Protein AF-A0A7J4U0R9-F1 (afdb_monomer_lite)

Sequence (198 aa):
MMGGLPDGVLLCVGLILLVFGGEAVVQGSMKIAGHFGMPSFLVGFTLVAIGTSLPELGVVLNALNRGTQESIDLAVGGVVGSNIANVMLVLSIAMILGATSRPDKNLREDSLMLLVATGVILGATLLGEFPVWMGALSIVSMGAYFGYILKTREEDSSDEGESWIPGGMGIASIAFIGGLILVKYGSDFLIEGGEGVA

pLDDT: mean 79.92, std 9.82, range [45.0, 92.62]

Radius of gyration: 18.97 Å; chains: 1; bounding box: 50×36×51 Å

Secondary structure (DSSP, 8-state):
--TTS-HHHHHHHHHHHHHHHHHHHHHHHHHHHHHTT--HHHHIIIIIHHHHHHHHHHHHHHHHHHT-HHHHHHHHHHHHHHHHHIIIIIHHHHHHTTTTSS--TTHHHHHHHHHHHHHHHHHHHHHT---HHHHHHHHHHHHHHHHHHHHHSGGGTT------SPS-HHHHHHHHHHHHHHHHHHHHHHHHHHHHH-

Structure (mmCIF, N/CA/C/O backbone):
data_AF-A0A7J4U0R9-F1
#
_entry.id   AF-A0A7J4U0R9-F1
#
loop_
_atom_site.group_PDB
_atom_site.id
_atom_site.type_symbol
_atom_site.label_atom_id
_atom_site.label_alt_id
_atom_site.label_comp_id
_atom_site.label_asym_id
_atom_site.label_entity_id
_atom_site.label_seq_id
_atom_site.pdbx_PDB_ins_code
_atom_site.Cartn_x
_atom_site.Cartn_y
_atom_site.Cartn_z
_atom_site.occupancy
_atom_site.B_iso_or_equiv
_atom_site.auth_seq_id
_atom_site.auth_comp_id
_atom_site.auth_asym_id
_atom_site.auth_atom_id
_atom_site.pdbx_PDB_model_num
ATOM 1 N N . MET A 1 1 ? -29.351 -5.845 -0.693 1.00 45.09 1 MET A N 1
ATOM 2 C CA . MET A 1 1 ? -30.206 -7.043 -0.553 1.00 45.09 1 MET A CA 1
ATOM 3 C C . MET A 1 1 ? -30.160 -7.856 -1.844 1.00 45.09 1 MET A C 1
ATOM 5 O O . MET A 1 1 ? -31.170 -7.977 -2.531 1.00 45.09 1 MET A O 1
ATOM 9 N N . MET A 1 2 ? -29.000 -8.420 -2.199 1.00 50.69 2 MET A N 1
ATOM 10 C CA . MET A 1 2 ? -28.947 -9.518 -3.178 1.00 50.69 2 MET A CA 1
ATOM 11 C C . MET A 1 2 ? -29.228 -10.832 -2.427 1.00 50.69 2 MET A C 1
ATOM 13 O O . MET A 1 2 ? -28.376 -11.698 -2.284 1.00 50.69 2 MET A O 1
ATOM 17 N N . GLY A 1 3 ? -30.436 -10.939 -1.862 1.00 47.88 3 GLY A N 1
ATOM 18 C CA . GLY A 1 3 ? -30.819 -11.981 -0.905 1.00 47.88 3 GLY A CA 1
ATOM 19 C C . GLY A 1 3 ? -31.163 -13.323 -1.551 1.00 47.88 3 GLY A C 1
ATOM 20 O O . GLY A 1 3 ? -32.333 -13.696 -1.585 1.00 47.88 3 GLY A O 1
ATOM 21 N N . GLY A 1 4 ? -30.165 -14.049 -2.059 1.00 65.88 4 GLY A N 1
ATOM 22 C CA . GLY A 1 4 ? -30.396 -15.400 -2.587 1.00 65.88 4 GLY A CA 1
ATOM 23 C C . GLY A 1 4 ? -29.192 -16.340 -2.677 1.00 65.88 4 GLY A C 1
ATOM 24 O O . GLY A 1 4 ? -29.400 -17.530 -2.903 1.00 65.88 4 GLY A O 1
ATOM 25 N N . LEU A 1 5 ? -27.957 -15.858 -2.512 1.00 73.75 5 LEU A N 1
ATOM 26 C CA . LEU A 1 5 ? -26.765 -16.712 -2.545 1.00 73.75 5 LEU A CA 1
ATOM 27 C C . LEU A 1 5 ? -26.334 -17.093 -1.120 1.00 73.75 5 LEU A C 1
ATOM 29 O O . LEU A 1 5 ? -26.407 -16.241 -0.240 1.00 73.75 5 LEU A O 1
ATOM 33 N N . PRO A 1 6 ? -25.880 -18.338 -0.880 1.00 85.12 6 PRO A N 1
ATOM 34 C CA . PRO A 1 6 ? -25.313 -18.724 0.410 1.00 85.12 6 PRO A CA 1
ATOM 35 C C . PRO A 1 6 ? -24.069 -17.890 0.743 1.00 85.12 6 PRO A C 1
ATOM 37 O O . PRO A 1 6 ? -23.247 -17.648 -0.141 1.00 85.12 6 PRO A O 1
ATOM 40 N N . ASP A 1 7 ? -23.871 -17.540 2.013 1.00 85.31 7 ASP A N 1
ATOM 41 C CA . ASP A 1 7 ? -22.784 -16.644 2.445 1.00 85.31 7 ASP A CA 1
ATOM 42 C C . ASP A 1 7 ? -21.391 -17.182 2.082 1.00 85.31 7 ASP A C 1
ATOM 44 O O . ASP A 1 7 ? -20.532 -16.454 1.589 1.00 85.31 7 ASP A O 1
ATOM 48 N N . GLY A 1 8 ? -21.189 -18.501 2.187 1.00 84.50 8 GLY A N 1
ATOM 49 C CA . GLY A 1 8 ? -19.956 -19.151 1.729 1.00 84.50 8 GLY A CA 1
ATOM 50 C C . GLY A 1 8 ? -19.712 -19.017 0.219 1.00 84.50 8 GLY A C 1
ATOM 51 O O . GLY A 1 8 ? -18.567 -18.918 -0.219 1.00 84.50 8 GLY A O 1
ATOM 52 N N . VAL A 1 9 ? -20.775 -18.966 -0.591 1.00 88.19 9 VAL A N 1
ATOM 53 C CA . VAL A 1 9 ? -20.668 -18.723 -2.038 1.00 88.19 9 VAL A CA 1
ATOM 54 C C . VAL A 1 9 ? -20.306 -17.265 -2.301 1.00 88.19 9 VAL A C 1
ATOM 56 O O . VAL A 1 9 ? -19.449 -17.015 -3.146 1.00 88.19 9 VAL A O 1
ATOM 59 N N . LEU A 1 10 ? -20.896 -16.317 -1.564 1.00 84.50 10 LEU A N 1
ATOM 60 C CA . LEU A 1 10 ? -20.535 -14.897 -1.646 1.00 84.50 10 LEU A CA 1
ATOM 61 C C . LEU A 1 10 ? -19.056 -14.678 -1.304 1.00 84.50 10 LEU A C 1
ATOM 63 O O . LEU A 1 10 ? -18.358 -14.017 -2.070 1.00 84.50 10 LEU A O 1
ATOM 67 N N . LEU A 1 11 ? -18.543 -15.326 -0.253 1.00 80.50 11 LEU A N 1
ATOM 68 C CA . LEU A 1 11 ? -17.120 -15.289 0.104 1.00 80.50 11 LEU A CA 1
ATOM 69 C C . LEU A 1 11 ? -16.224 -15.823 -1.025 1.00 80.50 11 LEU A C 1
ATOM 71 O O . LEU A 1 11 ? -15.257 -15.165 -1.411 1.00 80.50 11 LEU A O 1
ATOM 75 N N . CYS A 1 12 ? -16.543 -16.995 -1.588 1.00 88.00 12 CYS A N 1
ATOM 76 C CA . CYS A 1 12 ? -15.757 -17.581 -2.678 1.00 88.00 12 CYS A CA 1
ATOM 77 C C . CYS A 1 12 ? -15.786 -16.725 -3.951 1.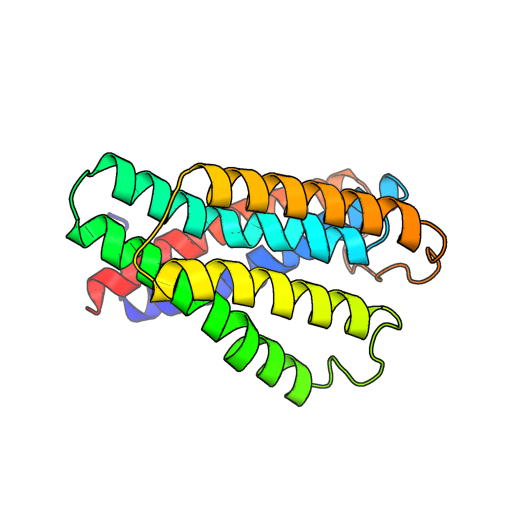00 88.00 12 CYS A C 1
ATOM 79 O O . CYS A 1 12 ? -14.743 -16.504 -4.566 1.00 88.00 12 CYS A O 1
ATOM 81 N N . VAL A 1 13 ? -16.963 -16.236 -4.351 1.00 89.44 13 VAL A N 1
ATOM 82 C CA . VAL A 1 13 ? -17.108 -15.363 -5.524 1.00 89.44 13 VAL A CA 1
ATOM 83 C C . VAL A 1 13 ? -16.385 -14.038 -5.287 1.00 89.44 13 VAL A C 1
ATOM 85 O O . VAL A 1 13 ? -15.668 -13.581 -6.174 1.00 89.44 13 VAL A O 1
ATOM 88 N N . GLY A 1 14 ? -16.497 -13.464 -4.088 1.00 84.12 14 GLY A N 1
ATOM 89 C CA . GLY A 1 14 ? -15.791 -12.249 -3.694 1.00 84.12 14 GLY A CA 1
ATOM 90 C C . GLY A 1 14 ? -14.274 -12.383 -3.828 1.00 84.12 14 GLY A C 1
ATOM 91 O O . GLY A 1 14 ? -13.633 -11.556 -4.476 1.00 84.12 14 GLY A O 1
ATOM 92 N N . LEU A 1 15 ? -13.710 -13.484 -3.322 1.00 82.62 15 LEU A N 1
ATOM 93 C CA . LEU A 1 15 ? -12.289 -13.825 -3.461 1.00 82.62 15 LEU A CA 1
ATOM 94 C C . LEU A 1 15 ? -11.852 -13.960 -4.923 1.00 82.62 15 LEU A C 1
ATOM 96 O O . LEU A 1 15 ? -10.834 -13.394 -5.316 1.00 82.62 15 LEU A O 1
ATOM 100 N N . ILE A 1 16 ? -12.625 -14.676 -5.741 1.00 89.00 16 ILE A N 1
ATOM 101 C CA . ILE A 1 16 ? -12.339 -14.844 -7.172 1.00 89.00 16 ILE A CA 1
ATOM 102 C C . ILE A 1 16 ? -12.311 -13.480 -7.875 1.00 89.00 16 ILE A C 1
ATOM 104 O O . ILE A 1 16 ? -11.368 -13.179 -8.608 1.00 89.00 16 ILE A O 1
ATOM 108 N N . LEU A 1 17 ? -13.316 -12.636 -7.628 1.00 86.25 17 LEU A N 1
ATOM 109 C CA . LEU A 1 17 ? -13.401 -11.300 -8.217 1.00 86.25 17 LEU A CA 1
ATOM 110 C C . LEU A 1 17 ? -12.251 -10.394 -7.766 1.00 86.25 17 LEU A C 1
ATOM 112 O O . LEU A 1 17 ? -11.719 -9.661 -8.597 1.00 86.25 17 LEU A O 1
ATOM 116 N N . LEU A 1 18 ? -11.826 -10.472 -6.501 1.00 78.31 18 LEU A N 1
ATOM 117 C CA . LEU A 1 18 ? -10.656 -9.738 -6.015 1.00 78.31 18 LEU A CA 1
ATOM 118 C C . LEU A 1 18 ? -9.367 -10.181 -6.711 1.00 78.31 18 LEU A C 1
ATOM 120 O O . LEU A 1 18 ? -8.592 -9.324 -7.128 1.00 78.31 18 LEU A O 1
ATOM 124 N N . VAL A 1 19 ? -9.141 -11.489 -6.871 1.00 81.69 19 VAL A N 1
ATOM 125 C CA . VAL A 1 19 ? -7.924 -12.013 -7.516 1.00 81.69 19 VAL A CA 1
ATOM 126 C C . VAL A 1 19 ? -7.848 -11.564 -8.976 1.00 81.69 19 VAL A C 1
ATOM 128 O O . VAL A 1 19 ? -6.856 -10.966 -9.390 1.00 81.69 19 VAL A O 1
ATOM 131 N N . PHE A 1 20 ? -8.906 -11.794 -9.758 1.00 86.81 20 PHE A N 1
ATOM 132 C CA . PHE A 1 20 ? -8.917 -11.406 -11.172 1.00 86.81 20 PHE A CA 1
ATOM 133 C C . PHE A 1 20 ? -8.991 -9.889 -11.367 1.00 86.81 20 PHE A C 1
ATOM 135 O O . PHE A 1 20 ? -8.381 -9.357 -12.294 1.00 86.81 20 PHE A O 1
ATOM 142 N N . GLY A 1 21 ? -9.716 -9.186 -10.495 1.00 85.50 21 GLY A N 1
ATOM 143 C CA . GLY A 1 21 ? -9.803 -7.732 -10.510 1.00 85.50 21 GLY A CA 1
ATOM 144 C C . GLY A 1 21 ? -8.457 -7.081 -10.214 1.00 85.50 21 GLY A C 1
ATOM 145 O O . GLY A 1 21 ? -8.030 -6.208 -10.967 1.00 85.50 21 GLY A O 1
ATOM 146 N N . GLY A 1 22 ? -7.762 -7.550 -9.175 1.00 79.75 22 GLY A N 1
ATOM 147 C CA . GLY A 1 22 ? -6.420 -7.099 -8.818 1.00 79.75 22 GLY A CA 1
ATOM 148 C C . GLY A 1 22 ? -5.420 -7.328 -9.950 1.00 79.75 22 GLY A C 1
ATOM 149 O O . GLY A 1 22 ? -4.743 -6.388 -10.359 1.00 79.75 22 GLY A O 1
ATOM 150 N N . GLU A 1 23 ? -5.396 -8.531 -10.532 1.00 84.88 23 GLU A N 1
ATOM 151 C CA . GLU A 1 23 ? -4.519 -8.845 -11.668 1.00 84.88 23 GLU A CA 1
ATOM 152 C C . GLU A 1 23 ? -4.801 -7.939 -12.880 1.00 84.88 23 GLU A C 1
ATOM 154 O O . GLU A 1 23 ? -3.878 -7.395 -13.486 1.00 84.88 23 GLU A O 1
ATOM 159 N N . ALA A 1 24 ? -6.075 -7.699 -13.212 1.00 86.50 24 ALA A N 1
ATOM 160 C CA . ALA A 1 24 ? -6.453 -6.814 -14.314 1.00 86.50 24 ALA A CA 1
ATOM 161 C C . ALA A 1 24 ? -6.047 -5.348 -14.070 1.00 86.50 24 ALA A C 1
ATOM 163 O O . ALA A 1 24 ? -5.594 -4.678 -15.004 1.00 86.50 24 ALA A O 1
ATOM 164 N N . VAL A 1 25 ? -6.160 -4.861 -12.827 1.00 85.25 25 VAL A N 1
ATOM 165 C CA . VAL A 1 25 ? -5.678 -3.530 -12.425 1.00 85.25 25 VAL A CA 1
ATOM 166 C C . VAL A 1 25 ? -4.170 -3.438 -12.626 1.00 85.25 25 VAL A C 1
ATOM 168 O O . VAL A 1 25 ? -3.718 -2.549 -13.342 1.00 85.25 25 VAL A O 1
ATOM 171 N N . VAL A 1 26 ? -3.400 -4.374 -12.065 1.00 81.94 26 VAL A N 1
ATOM 172 C CA . VAL A 1 26 ? -1.930 -4.380 -12.150 1.00 81.94 26 VAL A CA 1
ATOM 173 C C . VAL A 1 26 ? -1.474 -4.385 -13.611 1.00 81.94 26 VAL A C 1
ATOM 175 O O . VAL A 1 26 ? -0.685 -3.536 -14.026 1.00 81.94 26 VAL A O 1
ATOM 178 N N . GLN A 1 27 ? -2.022 -5.290 -14.419 1.00 85.75 27 GLN A N 1
ATOM 179 C CA . GLN A 1 27 ? -1.648 -5.464 -15.823 1.00 85.75 27 GLN A CA 1
ATOM 180 C C . GLN A 1 27 ? -2.044 -4.259 -16.681 1.00 85.75 27 GLN A C 1
ATOM 182 O O . GLN A 1 27 ? -1.237 -3.765 -17.473 1.00 85.75 27 GLN A O 1
ATOM 187 N N . GLY A 1 28 ? -3.262 -3.738 -16.490 1.00 86.25 28 GLY A N 1
ATOM 188 C CA . GLY A 1 28 ? -3.732 -2.531 -17.169 1.00 86.25 28 GLY A CA 1
ATOM 189 C C . GLY A 1 28 ? -2.854 -1.327 -16.836 1.00 86.25 28 GLY A C 1
ATOM 190 O O . GLY A 1 28 ? -2.429 -0.600 -17.735 1.00 86.25 28 GLY A O 1
ATOM 191 N N . SER A 1 29 ? -2.502 -1.159 -15.561 1.00 82.94 29 SER A N 1
ATOM 192 C CA . SER A 1 29 ? -1.615 -0.091 -15.104 1.00 82.94 29 SER A CA 1
ATOM 193 C C . SER A 1 29 ? -0.203 -0.212 -15.663 1.00 82.94 29 SER A C 1
ATOM 195 O O . SER A 1 29 ? 0.327 0.798 -16.117 1.00 82.94 29 SER A O 1
ATOM 197 N N . MET A 1 30 ? 0.389 -1.412 -15.706 1.00 82.56 30 MET A N 1
ATOM 198 C CA . MET A 1 30 ? 1.719 -1.617 -16.300 1.00 82.56 30 MET A CA 1
ATOM 199 C C . MET A 1 30 ? 1.745 -1.198 -17.770 1.00 82.56 30 MET A C 1
ATOM 201 O O . MET A 1 30 ? 2.684 -0.540 -18.214 1.00 82.56 30 MET A O 1
ATOM 205 N N . LYS A 1 31 ? 0.691 -1.517 -18.531 1.00 83.56 31 LYS A N 1
ATOM 206 C CA . LYS A 1 31 ? 0.638 -1.190 -19.960 1.00 83.56 31 LYS A CA 1
ATOM 207 C C . LYS A 1 31 ? 0.339 0.282 -20.234 1.00 83.56 31 LYS A C 1
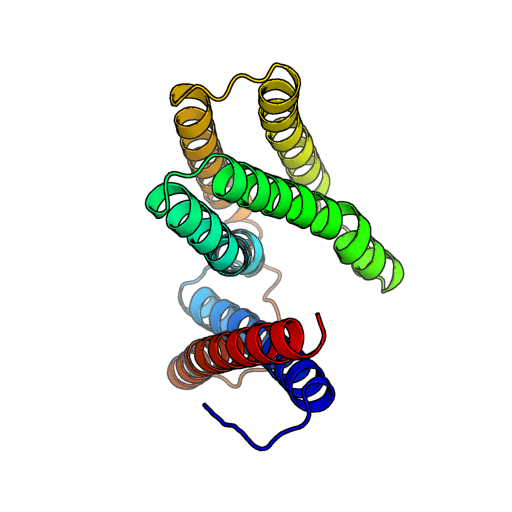ATOM 209 O O . LYS A 1 31 ? 0.924 0.855 -21.152 1.00 83.56 31 LYS A O 1
ATOM 214 N N . ILE A 1 32 ? -0.510 0.911 -19.418 1.00 83.50 32 ILE A N 1
ATOM 215 C CA . ILE A 1 32 ? -0.723 2.366 -19.453 1.00 83.50 32 ILE A CA 1
ATOM 216 C C . ILE A 1 32 ? 0.588 3.088 -19.126 1.00 83.50 32 ILE A C 1
ATOM 218 O O . ILE A 1 32 ? 1.002 3.966 -19.873 1.00 83.50 32 ILE A O 1
ATOM 222 N N . ALA A 1 33 ? 1.264 2.693 -18.050 1.00 78.06 33 ALA A N 1
ATOM 223 C CA . ALA A 1 33 ? 2.518 3.292 -17.612 1.00 78.06 33 ALA A CA 1
ATOM 224 C C . ALA A 1 33 ? 3.642 3.129 -18.645 1.00 78.06 33 ALA A C 1
ATOM 226 O O . ALA A 1 33 ? 4.314 4.106 -18.968 1.00 78.06 33 ALA A O 1
ATOM 227 N N . GLY A 1 34 ? 3.781 1.941 -19.241 1.00 76.19 34 GLY A N 1
ATOM 228 C CA . GLY A 1 34 ? 4.738 1.706 -20.323 1.00 76.19 34 GLY A CA 1
ATOM 229 C C . GLY A 1 34 ? 4.515 2.632 -21.524 1.00 76.19 34 GLY A C 1
ATOM 230 O O . GLY A 1 34 ? 5.477 3.111 -22.116 1.00 76.19 34 GLY A O 1
ATOM 231 N N . HIS A 1 35 ? 3.262 2.984 -21.841 1.00 76.56 35 HIS A N 1
ATOM 232 C CA . HIS A 1 35 ? 2.964 3.970 -22.889 1.00 76.56 35 HIS A CA 1
ATOM 233 C C . HIS A 1 35 ? 3.485 5.379 -22.558 1.00 76.56 35 HIS A C 1
ATOM 235 O O . HIS A 1 35 ? 3.834 6.134 -23.462 1.00 76.56 35 HIS A O 1
ATOM 241 N N . PHE A 1 36 ? 3.568 5.725 -21.272 1.00 75.88 36 PHE A N 1
ATOM 242 C CA . PHE A 1 36 ? 4.136 6.983 -20.782 1.00 75.88 36 PHE A CA 1
ATOM 243 C C . PHE A 1 36 ? 5.644 6.897 -20.483 1.00 75.88 36 PHE A C 1
ATOM 245 O O . PHE A 1 36 ? 6.196 7.833 -19.910 1.00 75.88 36 PHE A O 1
ATOM 252 N N . GLY A 1 37 ? 6.317 5.800 -20.854 1.00 72.69 37 GLY A N 1
ATOM 253 C CA . GLY A 1 37 ? 7.747 5.599 -20.588 1.00 72.69 37 GLY A CA 1
ATOM 254 C C . GLY A 1 37 ? 8.071 5.344 -19.113 1.00 72.69 37 GLY A C 1
ATOM 255 O O . GLY A 1 37 ? 9.206 5.531 -18.687 1.00 72.69 37 GLY A O 1
ATOM 256 N N . MET A 1 38 ? 7.076 4.946 -18.320 1.00 74.06 38 MET A N 1
ATOM 257 C CA . MET A 1 38 ? 7.220 4.742 -16.886 1.00 74.06 38 MET A CA 1
ATOM 258 C C . MET A 1 38 ? 7.638 3.290 -16.571 1.00 74.06 38 MET A C 1
ATOM 260 O O . MET A 1 38 ? 6.990 2.358 -17.057 1.00 74.06 38 MET A O 1
ATOM 264 N N . PRO A 1 39 ? 8.665 3.068 -15.727 1.00 72.44 39 PRO A N 1
ATOM 265 C CA . PRO A 1 39 ? 9.115 1.726 -15.358 1.00 72.44 39 PRO A CA 1
ATOM 266 C C . PRO A 1 39 ? 8.033 0.889 -14.657 1.00 72.44 39 PRO A C 1
ATOM 268 O O . PRO A 1 39 ? 7.315 1.386 -13.789 1.00 72.44 39 PRO A O 1
ATOM 271 N N . SER A 1 40 ? 7.970 -0.415 -14.955 1.00 69.62 40 SER A N 1
ATOM 272 C CA . SER A 1 40 ? 6.968 -1.331 -14.371 1.00 69.62 40 SER A CA 1
ATOM 273 C C . SER A 1 40 ? 7.082 -1.441 -12.847 1.00 69.62 40 SER A C 1
ATOM 275 O O . SER A 1 40 ? 6.065 -1.500 -12.154 1.00 69.62 40 SER A O 1
ATOM 277 N N . PHE A 1 41 ? 8.307 -1.392 -12.305 1.00 70.75 41 PHE A N 1
ATOM 278 C CA . PHE A 1 41 ? 8.521 -1.409 -10.856 1.00 70.75 41 PHE A CA 1
ATOM 279 C C . PHE A 1 41 ? 7.805 -0.224 -10.186 1.00 70.75 41 PHE A C 1
ATOM 281 O O . PHE A 1 41 ? 7.223 -0.381 -9.116 1.00 70.75 41 PHE A O 1
ATOM 288 N N . LEU A 1 42 ? 7.803 0.954 -10.823 1.00 71.50 42 LEU A N 1
ATOM 289 C CA . LEU A 1 42 ? 7.199 2.153 -10.261 1.00 71.50 42 LEU A CA 1
ATOM 290 C C . LEU A 1 42 ? 5.677 2.012 -10.200 1.00 71.50 42 LEU A C 1
ATOM 292 O O . LEU A 1 42 ? 5.063 2.458 -9.236 1.00 71.50 42 LEU A O 1
ATOM 296 N N . VAL A 1 43 ? 5.068 1.341 -11.179 1.00 73.44 43 VAL A N 1
ATOM 297 C CA . VAL A 1 43 ? 3.632 1.029 -11.172 1.00 73.44 43 VAL A CA 1
ATOM 298 C C . VAL A 1 43 ? 3.267 0.172 -9.966 1.00 73.44 43 VAL A C 1
ATOM 300 O O . VAL A 1 43 ? 2.319 0.500 -9.253 1.00 73.44 43 VAL A O 1
ATOM 303 N N . GLY A 1 44 ? 4.042 -0.884 -9.703 1.00 70.56 44 GLY A N 1
ATOM 304 C CA . GLY A 1 44 ? 3.867 -1.723 -8.517 1.00 70.56 44 GLY A CA 1
ATOM 305 C C . GLY A 1 44 ? 4.071 -0.937 -7.218 1.00 70.56 44 GLY A C 1
ATOM 306 O O . GLY A 1 44 ? 3.268 -1.022 -6.293 1.00 70.56 44 GLY A O 1
ATOM 307 N N . PHE A 1 45 ? 5.111 -0.106 -7.175 1.00 70.00 45 PHE A N 1
ATOM 308 C CA . PHE A 1 45 ? 5.499 0.635 -5.976 1.00 70.00 45 PHE A CA 1
ATOM 309 C C . PHE A 1 45 ? 4.585 1.826 -5.652 1.00 70.00 45 PHE A C 1
ATOM 311 O O . PHE A 1 45 ? 4.516 2.257 -4.505 1.00 70.00 45 PHE A O 1
ATOM 318 N N . THR A 1 46 ? 3.884 2.372 -6.648 1.00 75.12 46 THR A N 1
ATOM 319 C CA . THR A 1 46 ? 3.036 3.561 -6.484 1.00 75.12 46 THR A CA 1
ATOM 320 C C . THR A 1 46 ? 1.567 3.228 -6.667 1.00 75.12 46 THR A C 1
ATOM 322 O O . THR A 1 46 ? 0.793 3.318 -5.722 1.00 75.12 46 THR A O 1
ATOM 325 N N . LEU A 1 47 ? 1.166 2.822 -7.866 1.00 71.31 47 LEU A N 1
ATOM 326 C CA . LEU A 1 47 ? -0.235 2.689 -8.230 1.00 71.31 47 LEU A CA 1
ATOM 327 C C . LEU A 1 47 ? -0.872 1.473 -7.557 1.00 71.31 47 LEU A C 1
ATOM 329 O O . LEU A 1 47 ? -1.960 1.594 -6.998 1.00 71.31 47 LEU A O 1
ATOM 333 N N . VAL A 1 48 ? -0.172 0.337 -7.541 1.00 72.00 48 VAL A N 1
ATOM 334 C CA . VAL A 1 48 ? -0.646 -0.866 -6.845 1.00 72.00 48 VAL A CA 1
ATOM 335 C C . VAL A 1 48 ? -0.593 -0.650 -5.334 1.00 72.00 48 VAL A C 1
ATOM 337 O O . VAL A 1 48 ? -1.623 -0.786 -4.687 1.00 72.00 48 VAL A O 1
ATOM 340 N N . ALA A 1 49 ? 0.552 -0.225 -4.785 1.00 77.44 49 ALA A N 1
ATOM 341 C CA . ALA A 1 49 ? 0.711 -0.023 -3.342 1.00 77.44 49 ALA A CA 1
ATOM 342 C C . ALA A 1 49 ? -0.271 1.006 -2.746 1.00 77.44 49 ALA A C 1
ATOM 344 O O . ALA A 1 49 ? -0.873 0.754 -1.701 1.00 77.44 49 ALA A O 1
ATOM 345 N N . ILE A 1 50 ? -0.472 2.158 -3.404 1.00 78.62 50 ILE A N 1
ATOM 346 C CA . ILE A 1 50 ? -1.483 3.138 -2.976 1.00 78.62 50 ILE A CA 1
ATOM 347 C C . ILE A 1 50 ? -2.875 2.546 -3.175 1.00 78.62 50 ILE A C 1
ATOM 349 O O . ILE A 1 50 ? -3.691 2.610 -2.261 1.00 78.62 50 ILE A O 1
ATOM 353 N N . GLY A 1 51 ? -3.145 1.963 -4.347 1.00 70.31 51 GLY A N 1
ATOM 354 C CA . GLY A 1 51 ? -4.458 1.436 -4.708 1.00 70.31 51 GLY A CA 1
ATOM 355 C C . GLY A 1 51 ? -4.974 0.385 -3.729 1.00 70.31 51 GLY A C 1
ATOM 356 O O . GLY A 1 51 ? -6.133 0.458 -3.326 1.00 70.31 51 GLY A O 1
ATOM 357 N N . THR A 1 52 ? -4.115 -0.535 -3.287 1.00 75.12 52 THR A N 1
ATOM 358 C CA . THR A 1 52 ? -4.470 -1.549 -2.288 1.00 75.12 52 THR A CA 1
ATOM 359 C C . THR A 1 52 ? -4.603 -0.992 -0.881 1.00 75.12 52 THR A C 1
ATOM 361 O O . THR A 1 52 ? -5.218 -1.669 -0.084 1.00 75.12 52 THR A O 1
ATOM 364 N N . SER A 1 53 ? -4.061 0.198 -0.588 1.00 83.12 53 SER A N 1
ATOM 365 C CA . SER A 1 53 ? -4.128 0.847 0.735 1.00 83.12 53 SER A CA 1
ATOM 366 C C . SER A 1 53 ? -5.295 1.843 0.872 1.00 83.12 53 SER A C 1
ATOM 368 O O . SER A 1 53 ? -5.572 2.359 1.959 1.00 83.12 53 SER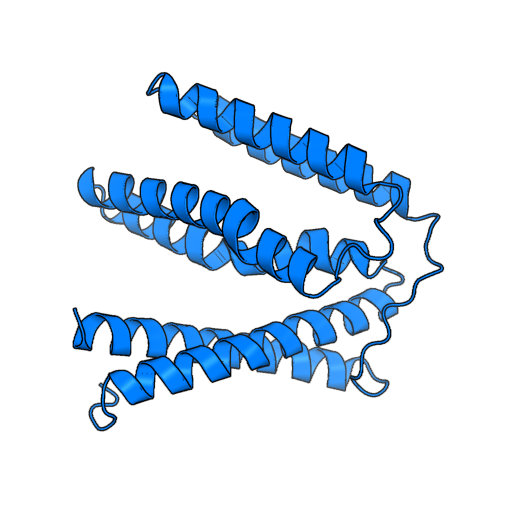 A O 1
ATOM 370 N N . LEU A 1 54 ? -5.962 2.189 -0.239 1.00 75.25 54 LEU A N 1
ATOM 371 C CA . LEU A 1 54 ? -7.123 3.086 -0.243 1.00 75.25 54 LEU A CA 1
ATOM 372 C C . LEU A 1 54 ? -8.322 2.532 0.552 1.00 75.25 54 LEU A C 1
ATOM 374 O O . LEU A 1 54 ? -8.956 3.331 1.248 1.00 75.25 54 LEU A O 1
ATOM 378 N N . PRO A 1 55 ? -8.664 1.226 0.486 1.00 68.94 55 PRO A N 1
ATOM 379 C CA . PRO A 1 55 ? -9.730 0.658 1.310 1.00 68.94 55 PRO A CA 1
ATOM 380 C C . PRO A 1 55 ? -9.474 0.845 2.809 1.00 68.94 55 PRO A C 1
ATOM 382 O O . PRO A 1 55 ? -10.365 1.296 3.528 1.00 68.94 55 PRO A O 1
ATOM 385 N N . GLU A 1 56 ? -8.251 0.594 3.278 1.00 80.56 56 GLU A N 1
ATOM 386 C CA . GLU A 1 56 ? -7.846 0.771 4.674 1.00 80.56 56 GLU A CA 1
ATOM 387 C C . GLU A 1 56 ? -7.942 2.235 5.098 1.00 80.56 56 GLU A C 1
ATOM 389 O O . GLU A 1 56 ? -8.485 2.536 6.164 1.00 80.56 56 GLU A O 1
ATOM 394 N N . LEU A 1 57 ? -7.494 3.163 4.245 1.00 83.88 57 LEU A N 1
ATOM 395 C CA . LEU A 1 57 ? -7.687 4.593 4.485 1.00 83.88 57 LEU A CA 1
ATOM 396 C C . LEU A 1 57 ? -9.180 4.933 4.614 1.00 83.88 57 LEU A C 1
ATOM 398 O O . LEU A 1 57 ? -9.565 5.691 5.504 1.00 83.88 57 LEU A O 1
ATOM 402 N N . GLY A 1 58 ? -10.030 4.347 3.769 1.00 76.12 58 GLY A N 1
ATOM 403 C CA . GLY A 1 58 ? -11.483 4.488 3.845 1.00 76.12 58 GLY A CA 1
ATOM 404 C C . GLY A 1 58 ? -12.063 4.008 5.178 1.00 76.12 58 GLY A C 1
ATOM 405 O O . GLY A 1 58 ? -12.890 4.710 5.765 1.00 76.12 58 GLY A O 1
ATOM 406 N N . VAL A 1 59 ? -11.602 2.863 5.692 1.00 78.44 59 VAL A N 1
ATOM 407 C CA . VAL A 1 59 ? -12.000 2.332 7.010 1.00 78.44 59 VAL A CA 1
ATOM 408 C C . VAL A 1 59 ? -11.600 3.294 8.131 1.00 78.44 59 VAL A C 1
ATOM 410 O O . VAL A 1 59 ? -12.434 3.619 8.977 1.00 78.44 59 VAL A O 1
ATOM 413 N N . VAL A 1 60 ? -10.370 3.821 8.107 1.00 86.50 60 VAL A N 1
ATOM 414 C CA . VAL A 1 60 ? -9.890 4.801 9.099 1.00 86.50 60 VAL A CA 1
ATOM 415 C C . VAL A 1 60 ? -10.711 6.091 9.052 1.00 86.50 60 VAL A C 1
ATOM 417 O O . VAL A 1 60 ? -11.160 6.575 10.090 1.00 86.50 60 VAL A O 1
ATOM 420 N N . LEU A 1 61 ? -10.971 6.637 7.861 1.00 88.56 61 LEU A N 1
ATOM 421 C CA . LEU A 1 61 ? -11.797 7.838 7.702 1.00 88.56 61 LEU A CA 1
ATOM 422 C C . LEU A 1 61 ? -13.241 7.608 8.174 1.00 88.56 61 LEU A C 1
ATOM 424 O O . LEU A 1 61 ? -13.836 8.490 8.794 1.00 88.56 61 LEU A O 1
ATOM 428 N N . ASN A 1 62 ? -13.811 6.427 7.918 1.00 75.31 62 ASN A N 1
ATOM 429 C CA . ASN A 1 62 ? -15.145 6.069 8.398 1.00 75.31 62 ASN A CA 1
ATOM 430 C C . ASN A 1 62 ? -15.191 5.985 9.931 1.00 75.31 62 ASN A C 1
ATOM 432 O O . ASN A 1 62 ? -16.102 6.541 10.540 1.00 75.31 62 ASN A O 1
ATOM 436 N N . ALA A 1 63 ? -14.194 5.354 10.552 1.00 85.19 63 ALA A N 1
ATOM 437 C CA . ALA A 1 63 ? -14.065 5.288 12.005 1.00 85.19 63 ALA A CA 1
ATOM 438 C C . ALA A 1 63 ? -13.940 6.683 12.639 1.00 85.19 63 ALA A C 1
ATOM 440 O O . ALA A 1 63 ? -14.661 7.003 13.585 1.00 85.19 63 ALA A O 1
ATOM 441 N N . LEU A 1 64 ? -13.114 7.561 12.060 1.00 88.50 64 LEU A N 1
ATOM 442 C CA . LEU A 1 64 ? -13.005 8.954 12.502 1.00 88.50 64 LEU A CA 1
ATOM 443 C C . LEU A 1 64 ? -14.346 9.696 12.414 1.00 88.50 64 LEU A C 1
ATOM 445 O O . LEU A 1 64 ? -14.702 10.425 13.337 1.00 88.50 64 LEU A O 1
ATOM 449 N N . ASN A 1 65 ? -15.121 9.471 11.349 1.00 87.94 65 ASN A N 1
ATOM 450 C CA . ASN A 1 65 ? -16.454 10.062 11.195 1.00 87.94 65 ASN A CA 1
ATOM 451 C C . ASN A 1 65 ? -17.474 9.534 12.216 1.00 87.94 65 ASN A C 1
ATOM 453 O O . ASN A 1 65 ? -18.391 10.265 12.588 1.00 87.94 65 ASN A O 1
ATOM 457 N N . ARG A 1 66 ? -17.340 8.282 12.672 1.00 87.69 66 ARG A N 1
ATOM 458 C CA . ARG A 1 66 ? -18.186 7.717 13.739 1.00 87.69 66 ARG A CA 1
ATOM 459 C C . ARG A 1 66 ? -17.865 8.320 15.105 1.00 87.69 66 ARG A C 1
ATOM 461 O O . ARG A 1 66 ? -18.751 8.397 15.951 1.00 87.69 66 ARG A O 1
ATOM 468 N N . GLY A 1 67 ? -16.620 8.747 15.316 1.00 85.56 67 GLY A N 1
ATOM 469 C CA . GLY A 1 67 ? -16.193 9.483 16.506 1.00 85.56 67 GLY A CA 1
ATOM 470 C C . GLY A 1 67 ? -16.171 8.664 17.801 1.00 85.56 67 GLY A C 1
ATOM 471 O O . GLY A 1 67 ? -16.047 9.248 18.876 1.00 85.56 67 GLY A O 1
ATOM 472 N N . THR A 1 68 ? -16.296 7.333 17.732 1.00 89.62 68 THR A N 1
ATOM 473 C CA . THR A 1 68 ? -16.189 6.454 18.906 1.00 89.62 68 THR A CA 1
ATOM 474 C C . THR A 1 68 ? -14.786 5.871 19.008 1.00 89.62 68 THR A C 1
ATOM 476 O O . THR A 1 68 ? -14.224 5.421 18.007 1.00 89.62 68 THR A O 1
ATOM 479 N N . GLN A 1 69 ? -14.236 5.830 20.225 1.00 86.88 69 GLN A N 1
ATOM 480 C CA . GLN A 1 69 ? -12.900 5.279 20.468 1.00 86.88 69 GLN A CA 1
ATOM 481 C C . GLN A 1 69 ? -12.791 3.821 19.998 1.00 86.88 69 GLN A C 1
ATOM 483 O O . GLN A 1 69 ? -11.833 3.472 19.327 1.00 86.88 69 GLN A O 1
ATOM 488 N N . GLU A 1 70 ? -13.826 3.011 20.237 1.00 85.25 70 GLU A N 1
ATOM 489 C CA . GLU A 1 70 ? -13.895 1.615 19.786 1.00 85.25 70 GLU A CA 1
ATOM 490 C C . GLU A 1 70 ? -13.721 1.474 18.264 1.00 85.25 70 GLU A C 1
ATOM 492 O O . GLU A 1 70 ? -12.971 0.619 17.798 1.00 85.25 70 GLU A O 1
ATOM 497 N N . SER A 1 71 ? -14.369 2.339 17.474 1.00 82.06 71 SER A N 1
ATOM 498 C CA . SER A 1 71 ? -14.236 2.297 16.013 1.00 82.06 71 SER A CA 1
ATOM 499 C C . SER A 1 71 ? -12.839 2.704 15.540 1.00 82.06 71 SER A C 1
ATOM 501 O O . SER A 1 71 ? -12.331 2.137 14.573 1.00 82.06 71 SER A O 1
ATOM 503 N N . ILE A 1 72 ? -12.209 3.657 16.233 1.00 86.19 72 ILE A N 1
ATOM 504 C CA . ILE A 1 72 ? -10.846 4.114 15.944 1.00 86.19 72 ILE A CA 1
ATOM 505 C C . ILE A 1 72 ? -9.845 3.009 16.290 1.00 86.19 72 ILE A C 1
ATOM 507 O O . ILE A 1 72 ? -8.988 2.698 15.466 1.00 86.19 72 ILE A O 1
ATOM 511 N N . ASP A 1 73 ? -9.989 2.374 17.453 1.00 84.44 73 ASP A N 1
ATOM 512 C CA . ASP A 1 73 ? -9.126 1.277 17.894 1.00 84.44 73 ASP A CA 1
ATOM 513 C C . ASP A 1 73 ? -9.216 0.084 16.929 1.00 84.44 73 ASP A C 1
ATOM 515 O O . ASP A 1 73 ? -8.189 -0.473 16.536 1.00 84.44 73 ASP A O 1
ATOM 519 N N . LEU A 1 74 ? -10.427 -0.261 16.469 1.00 81.38 74 LEU A N 1
ATOM 520 C CA . LEU A 1 74 ? -10.643 -1.297 15.454 1.00 81.38 74 LEU A CA 1
ATOM 521 C C . LEU A 1 74 ? -9.953 -0.946 14.127 1.00 81.38 74 LEU A C 1
ATOM 523 O O . LEU A 1 74 ? -9.273 -1.789 13.540 1.00 81.38 74 LEU A O 1
ATOM 527 N N . ALA A 1 75 ? -10.100 0.295 13.655 1.00 82.62 75 ALA A N 1
ATOM 528 C CA . ALA A 1 75 ? -9.492 0.739 12.404 1.00 82.62 75 ALA A CA 1
ATOM 529 C C . ALA A 1 75 ? -7.956 0.754 12.477 1.00 82.62 75 ALA A C 1
ATOM 531 O O . ALA A 1 75 ? -7.292 0.268 11.562 1.00 82.62 75 ALA A O 1
ATOM 532 N N . VAL A 1 76 ? -7.380 1.252 13.577 1.00 83.94 76 VAL A N 1
ATOM 533 C CA . VAL A 1 76 ? -5.925 1.240 13.812 1.00 83.94 76 VAL A CA 1
ATOM 534 C C . VAL A 1 76 ? -5.406 -0.195 13.908 1.00 83.94 76 VAL A C 1
ATOM 536 O O . VAL A 1 76 ? -4.401 -0.524 13.275 1.00 83.94 76 VAL A O 1
ATOM 539 N N . GLY A 1 77 ? -6.113 -1.067 14.634 1.00 82.88 77 GLY A N 1
ATOM 540 C CA . GLY A 1 77 ? -5.803 -2.494 14.708 1.00 82.88 77 GLY A CA 1
ATOM 541 C C . GLY A 1 77 ? -5.805 -3.164 13.332 1.00 82.88 77 GLY A C 1
ATOM 542 O O . GLY A 1 77 ? -4.897 -3.938 13.028 1.00 82.88 77 GLY A O 1
ATOM 543 N N . GLY A 1 78 ? -6.760 -2.805 12.469 1.00 84.69 78 GLY A N 1
ATOM 544 C CA . GLY A 1 78 ? -6.826 -3.264 11.081 1.00 84.69 78 GLY A CA 1
ATOM 545 C C . GLY A 1 78 ? -5.623 -2.831 10.239 1.00 84.69 78 GLY A C 1
ATOM 546 O O . GLY A 1 78 ? -5.020 -3.666 9.567 1.00 84.69 78 GLY A O 1
ATOM 547 N N . VAL A 1 79 ? -5.214 -1.559 10.318 1.00 85.62 79 VAL A N 1
ATOM 548 C CA . VAL A 1 79 ? -4.037 -1.043 9.588 1.00 85.62 79 VAL A CA 1
ATOM 549 C C . VAL A 1 79 ? -2.754 -1.752 10.027 1.00 85.62 79 VAL A C 1
ATOM 551 O O . VAL A 1 79 ? -1.967 -2.203 9.191 1.00 85.62 79 VAL A O 1
ATOM 554 N N . VAL A 1 80 ? -2.539 -1.884 11.340 1.00 85.62 80 VAL A N 1
ATOM 555 C CA . VAL A 1 80 ? -1.359 -2.574 11.885 1.00 85.62 80 VAL A CA 1
ATOM 556 C C . VAL A 1 80 ? -1.374 -4.055 11.495 1.00 85.62 80 VAL A C 1
ATOM 558 O O . VAL A 1 80 ? -0.359 -4.578 11.033 1.00 85.62 80 VAL A O 1
ATOM 561 N N . GLY A 1 81 ? -2.527 -4.719 11.619 1.00 87.25 81 GLY A N 1
ATOM 562 C CA . GLY A 1 81 ? -2.709 -6.118 11.238 1.00 87.25 81 GLY A CA 1
ATOM 563 C C . GLY A 1 81 ? -2.449 -6.378 9.751 1.00 87.25 81 GLY A C 1
ATOM 564 O O . GLY A 1 81 ? -1.745 -7.335 9.426 1.00 87.25 81 GLY A O 1
ATOM 565 N N . SER A 1 82 ? -2.938 -5.508 8.858 1.00 86.69 82 SER A N 1
ATOM 566 C CA . SER A 1 82 ? -2.719 -5.611 7.404 1.00 86.69 82 SER A CA 1
ATOM 567 C C . SER A 1 82 ? -1.231 -5.521 7.049 1.00 86.69 82 SER A C 1
ATOM 569 O O . SER A 1 82 ? -0.711 -6.368 6.324 1.00 86.69 82 SER A O 1
ATOM 571 N N . ASN A 1 83 ? -0.486 -4.585 7.651 1.00 88.06 83 ASN A N 1
ATOM 572 C CA . ASN A 1 83 ? 0.964 -4.484 7.438 1.00 88.06 83 ASN A CA 1
ATOM 573 C C . ASN A 1 83 ? 1.728 -5.722 7.933 1.00 88.06 83 ASN A C 1
ATOM 575 O O . ASN A 1 83 ? 2.637 -6.199 7.250 1.00 88.06 83 ASN A O 1
ATOM 579 N N . ILE A 1 84 ? 1.344 -6.279 9.089 1.00 89.12 84 ILE A N 1
ATOM 580 C CA . ILE A 1 84 ? 1.924 -7.533 9.594 1.00 89.12 84 ILE A CA 1
ATOM 581 C C . ILE A 1 84 ? 1.636 -8.680 8.618 1.00 89.12 84 ILE A C 1
ATOM 583 O O . ILE A 1 84 ? 2.554 -9.424 8.271 1.00 89.12 84 ILE A O 1
ATOM 587 N N . ALA A 1 85 ? 0.397 -8.812 8.137 1.00 90.56 85 ALA A N 1
ATOM 588 C CA . ALA A 1 85 ? 0.020 -9.840 7.171 1.00 90.56 85 ALA A CA 1
ATOM 589 C C . ALA A 1 85 ? 0.764 -9.677 5.833 1.00 90.56 85 ALA A C 1
ATOM 591 O O . ALA A 1 85 ? 1.277 -10.655 5.295 1.00 90.56 85 ALA A O 1
ATOM 592 N N . ASN A 1 86 ? 0.915 -8.457 5.320 1.00 88.44 86 ASN A N 1
ATOM 593 C CA . ASN A 1 86 ? 1.636 -8.210 4.071 1.00 88.44 86 ASN A CA 1
ATOM 594 C C . ASN A 1 86 ? 3.104 -8.653 4.157 1.00 88.44 86 ASN A C 1
ATOM 596 O O . ASN A 1 86 ? 3.601 -9.342 3.264 1.00 88.44 86 ASN A O 1
ATOM 600 N N . VAL A 1 87 ? 3.790 -8.326 5.255 1.00 88.62 87 VAL A N 1
ATOM 601 C CA . VAL A 1 87 ? 5.207 -8.683 5.430 1.00 88.62 87 VAL A CA 1
ATOM 602 C C . VAL A 1 87 ? 5.389 -10.152 5.816 1.00 88.62 87 VAL A C 1
ATOM 604 O O . VAL A 1 87 ? 6.275 -10.817 5.288 1.00 88.62 87 VAL A O 1
ATOM 607 N N . MET A 1 88 ? 4.581 -10.685 6.735 1.00 91.12 88 MET A N 1
ATOM 608 C CA . MET A 1 88 ? 4.802 -12.031 7.277 1.00 91.12 88 MET A CA 1
ATOM 609 C C . MET A 1 88 ? 4.075 -13.134 6.513 1.00 91.12 88 MET A C 1
ATOM 611 O O . MET A 1 88 ? 4.603 -14.240 6.433 1.00 91.12 88 MET A O 1
ATOM 615 N N . LEU A 1 89 ? 2.887 -12.872 5.966 1.00 90.19 89 LEU A N 1
ATOM 616 C CA . LEU A 1 89 ? 2.096 -13.867 5.240 1.00 90.19 89 LEU A CA 1
ATOM 617 C C . LEU A 1 89 ? 2.321 -13.743 3.731 1.00 90.19 89 LEU A C 1
ATOM 619 O O . LEU A 1 89 ? 2.813 -14.684 3.112 1.00 90.19 89 LEU A O 1
ATOM 623 N N . VAL A 1 90 ? 1.993 -12.589 3.143 1.00 87.50 90 VAL A N 1
ATOM 624 C CA . VAL A 1 90 ? 1.992 -12.410 1.680 1.00 87.50 90 VAL A CA 1
ATOM 625 C C . VAL A 1 90 ? 3.406 -12.519 1.114 1.00 87.50 90 VAL A C 1
ATOM 627 O O . VAL A 1 90 ? 3.654 -13.355 0.243 1.00 87.50 90 VAL A O 1
ATOM 630 N N . LEU A 1 91 ? 4.355 -11.738 1.640 1.00 85.88 91 LEU A N 1
ATOM 631 C CA . LEU A 1 91 ? 5.741 -11.764 1.169 1.00 85.88 91 LEU A CA 1
ATOM 632 C C . LEU A 1 91 ? 6.405 -13.130 1.406 1.00 85.88 91 LEU A C 1
ATOM 634 O O . LEU A 1 91 ? 7.078 -13.639 0.513 1.00 85.88 91 LEU A O 1
ATOM 638 N N . SER A 1 92 ? 6.173 -13.770 2.556 1.00 87.75 92 SER A N 1
ATOM 639 C CA . SER A 1 92 ? 6.712 -15.109 2.838 1.00 87.75 92 SER A CA 1
ATOM 640 C C . SER A 1 92 ? 6.177 -16.171 1.878 1.00 87.75 92 SER A C 1
ATOM 642 O O . SER A 1 92 ? 6.947 -17.001 1.396 1.00 87.75 92 SER A O 1
ATOM 644 N N . ILE A 1 93 ? 4.878 -16.147 1.556 1.00 88.25 93 ILE A N 1
ATOM 645 C CA . ILE A 1 93 ? 4.305 -17.050 0.549 1.00 88.25 93 ILE A CA 1
ATOM 646 C C . ILE A 1 93 ? 4.923 -16.762 -0.822 1.00 88.25 93 ILE A C 1
ATOM 648 O O . ILE A 1 93 ? 5.338 -17.697 -1.502 1.00 88.25 93 ILE A O 1
ATOM 652 N N . ALA A 1 94 ? 5.069 -15.492 -1.212 1.00 85.00 94 ALA A N 1
ATOM 653 C CA . ALA A 1 94 ? 5.720 -15.129 -2.470 1.00 85.00 94 ALA A CA 1
ATOM 654 C C . ALA A 1 94 ? 7.169 -15.651 -2.542 1.00 85.00 94 ALA A C 1
ATOM 656 O O . ALA A 1 94 ? 7.588 -16.179 -3.574 1.00 85.00 94 ALA A O 1
ATOM 657 N N . MET A 1 95 ? 7.920 -15.579 -1.438 1.00 85.81 95 MET A N 1
ATOM 658 C CA . MET A 1 95 ? 9.266 -16.154 -1.331 1.00 85.81 95 MET A CA 1
ATOM 659 C C . MET A 1 95 ? 9.258 -17.677 -1.498 1.00 85.81 95 MET A C 1
ATOM 661 O O . MET A 1 95 ? 10.074 -18.204 -2.251 1.00 85.81 95 MET A O 1
ATOM 665 N N . ILE A 1 96 ? 8.329 -18.381 -0.842 1.00 88.75 96 ILE A N 1
ATOM 666 C CA . ILE A 1 96 ? 8.164 -19.839 -0.979 1.00 88.75 96 ILE A CA 1
ATOM 667 C C . ILE A 1 96 ? 7.849 -20.219 -2.432 1.00 88.75 96 ILE A C 1
ATOM 669 O O . ILE A 1 96 ? 8.358 -21.219 -2.932 1.00 88.75 96 ILE A O 1
ATOM 673 N N . LEU A 1 97 ? 7.050 -19.403 -3.121 1.00 86.12 97 LEU A N 1
AT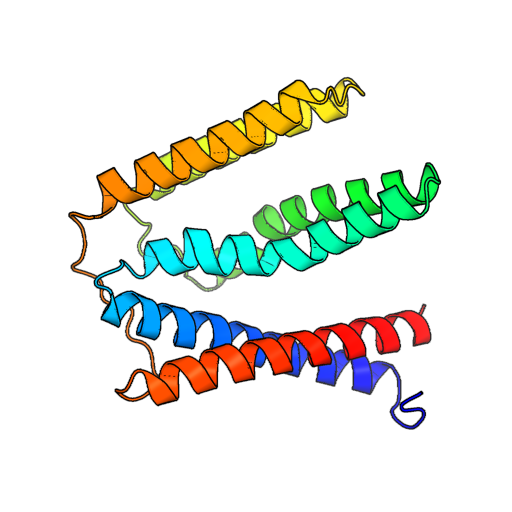OM 674 C CA . LEU A 1 97 ? 6.690 -19.588 -4.528 1.00 86.12 97 LEU A CA 1
ATOM 675 C C . LEU A 1 97 ? 7.785 -19.130 -5.513 1.00 86.12 97 LEU A C 1
ATOM 677 O O . LEU A 1 97 ? 7.612 -19.272 -6.721 1.00 86.12 97 LEU A O 1
ATOM 681 N N . GLY A 1 98 ? 8.925 -18.626 -5.024 1.00 80.00 98 GLY A N 1
ATOM 682 C CA . GLY A 1 98 ? 10.109 -18.336 -5.835 1.00 80.00 98 GLY A CA 1
ATOM 683 C C . GLY A 1 98 ? 10.231 -16.898 -6.347 1.00 80.00 98 GLY A C 1
ATOM 684 O O . GLY A 1 98 ? 11.099 -16.640 -7.186 1.00 80.00 98 GLY A O 1
ATOM 685 N N . ALA A 1 99 ? 9.444 -15.947 -5.831 1.00 72.44 99 ALA A N 1
ATOM 686 C CA . ALA A 1 99 ? 9.498 -14.538 -6.244 1.00 72.44 99 ALA A CA 1
ATOM 687 C C . ALA A 1 99 ? 10.874 -13.880 -6.016 1.00 72.44 99 ALA A C 1
ATOM 689 O O . ALA A 1 99 ? 11.240 -12.935 -6.705 1.00 72.44 99 ALA A O 1
ATOM 690 N N . THR A 1 100 ? 11.675 -14.401 -5.083 1.00 64.81 100 THR A N 1
ATOM 691 C CA . THR A 1 100 ? 13.016 -13.895 -4.750 1.00 64.81 100 THR A CA 1
ATOM 692 C C . THR A 1 100 ? 14.157 -14.636 -5.452 1.00 64.81 100 THR A C 1
ATOM 694 O O . THR A 1 100 ? 15.317 -14.429 -5.104 1.00 64.81 100 THR A O 1
ATOM 697 N N . SER A 1 101 ? 13.880 -15.464 -6.469 1.00 65.62 101 SER A N 1
ATOM 698 C CA . SER A 1 101 ? 14.926 -16.211 -7.200 1.00 65.62 101 SER A CA 1
ATOM 699 C C . SER A 1 101 ? 15.959 -15.306 -7.899 1.00 65.62 101 SER A C 1
ATOM 701 O O . SER A 1 101 ? 17.064 -15.755 -8.205 1.00 65.62 101 SER A O 1
ATOM 703 N N . ARG A 1 102 ? 15.623 -14.029 -8.133 1.00 62.38 102 ARG A N 1
ATOM 704 C CA . ARG A 1 102 ? 16.541 -12.958 -8.554 1.00 62.38 102 ARG A CA 1
ATOM 705 C C . ARG A 1 102 ? 16.140 -11.653 -7.849 1.00 62.38 102 ARG A C 1
ATOM 707 O O . ARG A 1 102 ? 15.277 -10.948 -8.364 1.00 62.38 102 ARG 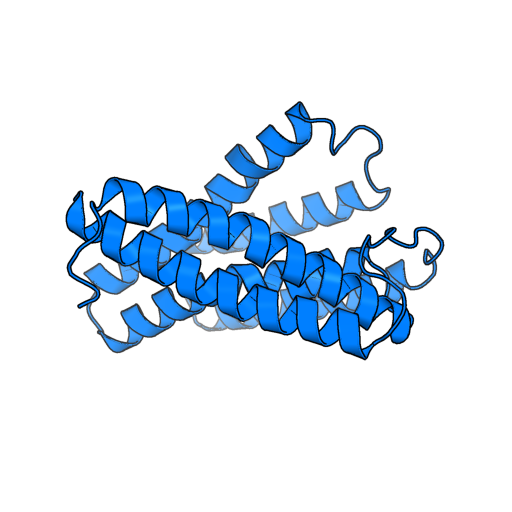A O 1
ATOM 714 N N . PRO A 1 103 ? 16.678 -11.350 -6.657 1.00 64.06 103 PRO A N 1
ATOM 715 C CA . PRO A 1 103 ? 16.287 -10.148 -5.931 1.00 64.06 103 PRO A CA 1
ATOM 716 C C . PRO A 1 103 ? 16.751 -8.890 -6.676 1.00 64.06 103 PRO A C 1
ATOM 718 O O . PRO A 1 103 ? 17.879 -8.844 -7.169 1.00 64.06 103 PRO A O 1
ATOM 721 N N . ASP A 1 104 ? 15.884 -7.875 -6.734 1.00 68.94 104 ASP A N 1
ATOM 722 C CA . ASP A 1 104 ? 16.223 -6.554 -7.274 1.00 68.94 104 ASP A CA 1
ATOM 723 C C . ASP A 1 104 ? 17.451 -5.994 -6.539 1.00 68.94 104 ASP A C 1
ATOM 725 O O . ASP A 1 104 ? 17.580 -6.124 -5.315 1.00 68.94 104 ASP A O 1
ATOM 729 N N . LYS A 1 105 ? 18.362 -5.353 -7.275 1.00 71.31 105 LYS A N 1
ATOM 730 C CA . LYS A 1 105 ? 19.575 -4.740 -6.715 1.00 71.31 105 LYS A CA 1
ATOM 731 C C . LYS A 1 105 ? 19.273 -3.700 -5.631 1.00 71.31 105 LYS A C 1
ATOM 733 O O . LYS A 1 105 ? 20.081 -3.517 -4.722 1.00 71.31 105 LYS A O 1
ATOM 738 N N . ASN A 1 106 ? 18.098 -3.080 -5.684 1.00 76.69 106 ASN A N 1
ATOM 739 C CA . ASN A 1 106 ? 17.650 -2.068 -4.739 1.00 76.69 106 ASN A CA 1
ATOM 740 C C . ASN A 1 106 ? 16.783 -2.630 -3.600 1.00 76.69 106 ASN A C 1
ATOM 742 O O . ASN A 1 106 ? 16.413 -1.890 -2.689 1.00 76.69 106 ASN A O 1
ATOM 746 N N . LEU A 1 107 ? 16.495 -3.940 -3.588 1.00 78.94 107 LEU A N 1
ATOM 747 C CA . LEU A 1 107 ? 15.638 -4.574 -2.578 1.00 78.94 107 LEU A CA 1
ATOM 748 C C . LEU A 1 107 ? 16.143 -4.328 -1.148 1.00 78.94 107 LEU A C 1
ATOM 750 O O . LEU A 1 107 ? 15.352 -4.203 -0.213 1.00 78.94 107 LEU A O 1
ATOM 754 N N . ARG A 1 108 ? 17.466 -4.230 -0.966 1.00 81.81 108 ARG A N 1
ATOM 755 C CA . ARG A 1 108 ? 18.083 -3.912 0.328 1.00 81.81 108 ARG A CA 1
ATOM 756 C C . ARG A 1 108 ? 17.724 -2.505 0.806 1.00 81.81 108 ARG A C 1
ATOM 758 O O . ARG A 1 108 ? 17.434 -2.336 1.986 1.00 81.81 108 ARG A O 1
ATOM 765 N N . GLU A 1 109 ? 17.767 -1.516 -0.080 1.00 82.19 109 GLU A N 1
ATOM 766 C CA . GLU A 1 109 ? 17.421 -0.130 0.252 1.00 82.19 109 GLU A CA 1
ATOM 767 C C . GLU A 1 109 ? 15.930 -0.010 0.570 1.00 82.19 109 GLU A C 1
ATOM 769 O O . GLU A 1 109 ? 15.568 0.589 1.583 1.00 82.19 109 GLU A O 1
ATOM 774 N N . ASP A 1 110 ? 15.082 -0.685 -0.210 1.00 83.56 110 ASP A N 1
ATOM 775 C CA . ASP A 1 110 ? 13.633 -0.709 0.012 1.00 83.56 110 ASP A CA 1
ATOM 776 C C . ASP A 1 110 ? 13.269 -1.384 1.336 1.00 83.56 110 ASP A C 1
ATOM 778 O O . ASP A 1 110 ? 12.449 -0.876 2.102 1.00 83.56 110 ASP A O 1
ATOM 782 N N . SER A 1 111 ? 13.951 -2.482 1.667 1.00 84.19 111 SER A N 1
ATOM 783 C CA . SER A 1 111 ? 13.774 -3.180 2.945 1.00 84.19 111 SER A CA 1
ATOM 784 C C . SER A 1 111 ? 14.223 -2.331 4.137 1.00 84.19 111 SER A C 1
ATOM 786 O O . SER A 1 111 ? 13.582 -2.351 5.188 1.00 84.19 111 SER A O 1
ATOM 788 N N . LEU A 1 112 ? 15.312 -1.567 3.997 1.00 86.56 112 LEU A N 1
ATOM 789 C CA . LEU A 1 112 ? 15.768 -0.646 5.041 1.00 86.56 112 LEU A CA 1
ATOM 790 C C . LEU A 1 112 ? 14.775 0.498 5.243 1.00 86.56 112 LEU A C 1
ATOM 792 O O . LEU A 1 112 ? 14.484 0.851 6.386 1.00 86.56 112 LEU A O 1
ATOM 796 N N . MET A 1 113 ? 14.223 1.043 4.160 1.00 85.06 113 MET A N 1
ATOM 797 C CA . MET A 1 113 ? 13.216 2.095 4.250 1.00 85.06 113 MET A CA 1
ATOM 798 C C . MET A 1 113 ? 11.930 1.588 4.908 1.00 85.06 113 MET A C 1
ATOM 800 O O . MET A 1 113 ? 11.397 2.254 5.795 1.00 85.06 113 MET A O 1
ATOM 804 N N . LEU A 1 114 ? 11.482 0.376 4.559 1.00 87.69 114 LEU A N 1
ATOM 805 C CA . LEU A 1 114 ? 10.359 -0.292 5.221 1.00 87.69 114 LEU A CA 1
ATOM 806 C C . LEU A 1 114 ? 10.606 -0.456 6.727 1.00 87.69 114 LEU A C 1
ATOM 808 O O . LEU A 1 114 ? 9.721 -0.162 7.533 1.00 87.69 114 LEU A O 1
ATOM 812 N N . LEU A 1 115 ? 11.809 -0.892 7.115 1.00 88.38 115 LEU A N 1
ATOM 813 C CA . LEU A 1 115 ? 12.189 -1.066 8.517 1.00 88.38 115 LEU A CA 1
ATOM 814 C C . LEU A 1 115 ? 12.165 0.262 9.282 1.00 88.38 115 LEU A C 1
ATOM 816 O O . LEU A 1 115 ? 11.627 0.319 10.386 1.00 88.38 115 LEU A O 1
ATOM 820 N N . VAL A 1 116 ? 12.705 1.333 8.696 1.00 87.06 116 VAL A N 1
ATOM 821 C CA . VAL A 1 116 ? 12.707 2.667 9.314 1.00 87.06 116 VAL A CA 1
ATOM 822 C C . VAL A 1 116 ? 11.286 3.215 9.434 1.00 87.06 116 VAL A C 1
ATOM 824 O O . VAL A 1 116 ? 10.891 3.634 10.520 1.00 87.06 116 VAL A O 1
ATOM 827 N N . ALA A 1 117 ? 10.499 3.176 8.356 1.00 85.50 117 ALA A N 1
ATOM 828 C CA . ALA A 1 117 ? 9.127 3.680 8.348 1.00 85.50 117 ALA A CA 1
ATOM 829 C C . ALA A 1 117 ? 8.250 2.945 9.373 1.00 85.50 117 ALA A C 1
ATOM 831 O O . ALA A 1 117 ? 7.585 3.576 10.197 1.00 85.50 117 ALA A O 1
ATOM 832 N N . THR A 1 118 ? 8.317 1.611 9.381 1.00 85.81 118 THR A N 1
ATOM 833 C CA . THR A 1 118 ? 7.582 0.782 10.344 1.00 85.81 118 THR A CA 1
ATOM 834 C C . THR A 1 118 ? 8.075 1.029 11.766 1.00 85.81 118 THR A C 1
ATOM 836 O O . THR A 1 118 ? 7.262 1.151 12.674 1.00 85.81 118 THR A O 1
ATOM 839 N N . GLY A 1 119 ? 9.388 1.164 11.976 1.00 85.62 119 GLY A N 1
ATOM 840 C CA . GLY A 1 119 ? 9.975 1.434 13.288 1.00 85.62 119 GLY A CA 1
ATOM 841 C C . GLY A 1 119 ? 9.540 2.774 13.887 1.00 85.62 119 GLY A C 1
ATOM 842 O O . GLY A 1 119 ? 9.250 2.836 15.079 1.00 85.62 119 GLY A O 1
ATOM 843 N N . VAL A 1 120 ? 9.436 3.829 13.070 1.00 83.06 120 VAL A N 1
ATOM 844 C CA . VAL A 1 120 ? 8.952 5.152 13.508 1.00 83.06 120 VAL A CA 1
ATOM 845 C C . VAL A 1 120 ? 7.486 5.084 13.937 1.00 83.06 120 VAL A C 1
ATOM 847 O O . VAL A 1 120 ? 7.153 5.515 15.041 1.00 83.06 120 VAL A O 1
ATOM 850 N N . ILE A 1 121 ? 6.620 4.504 13.098 1.00 81.38 121 ILE A N 1
ATOM 851 C CA . ILE A 1 121 ? 5.191 4.347 13.409 1.00 81.38 121 ILE A CA 1
ATOM 852 C C . ILE A 1 121 ? 5.011 3.456 14.644 1.00 81.38 121 ILE A C 1
ATOM 854 O O . ILE A 1 121 ? 4.242 3.789 15.542 1.00 81.38 121 ILE A O 1
ATOM 858 N N . LEU A 1 122 ? 5.752 2.349 14.728 1.00 81.06 122 LEU A N 1
ATOM 859 C CA . LEU A 1 122 ? 5.687 1.431 15.859 1.00 81.06 122 LEU A CA 1
ATOM 860 C C . LEU A 1 122 ? 6.126 2.122 17.155 1.00 81.06 122 LEU A C 1
ATOM 862 O O . LEU A 1 122 ? 5.432 2.019 18.162 1.00 81.06 122 LEU A O 1
ATOM 866 N N . GLY A 1 123 ? 7.226 2.876 17.132 1.00 82.75 123 GLY A N 1
ATOM 867 C CA . GLY A 1 123 ? 7.683 3.658 18.282 1.00 82.75 123 GLY A CA 1
ATOM 868 C C . GLY A 1 123 ? 6.615 4.631 18.784 1.00 82.75 123 GLY A C 1
ATOM 869 O O . GLY A 1 123 ? 6.342 4.666 19.981 1.00 82.75 123 GLY A O 1
ATOM 870 N N . ALA A 1 124 ? 5.951 5.346 17.872 1.00 79.50 124 ALA A N 1
ATOM 871 C CA . ALA A 1 124 ? 4.823 6.219 18.199 1.00 79.50 124 ALA A CA 1
ATOM 872 C C . ALA A 1 124 ? 3.668 5.446 18.862 1.00 79.50 124 ALA A C 1
ATOM 874 O O . ALA A 1 124 ? 3.186 5.829 19.929 1.00 79.50 124 ALA A O 1
ATOM 875 N N . THR A 1 125 ? 3.280 4.307 18.274 1.00 76.94 125 THR A N 1
ATOM 876 C CA . THR A 1 125 ? 2.180 3.476 18.789 1.00 76.94 125 THR A CA 1
ATOM 877 C C . THR A 1 125 ? 2.481 2.888 20.170 1.00 76.94 125 THR A C 1
ATOM 879 O O . THR A 1 125 ? 1.602 2.872 21.027 1.00 76.94 125 THR A O 1
ATOM 882 N N . LEU A 1 126 ? 3.723 2.456 20.425 1.00 81.19 126 LEU A N 1
ATOM 883 C CA . LEU A 1 126 ? 4.144 1.878 21.705 1.00 81.19 126 LEU A CA 1
ATOM 884 C C . LEU A 1 126 ? 4.195 2.913 22.831 1.00 81.19 126 LEU A C 1
ATOM 886 O O . LEU A 1 126 ? 3.970 2.570 23.989 1.00 81.19 126 LEU A O 1
ATOM 890 N N . LEU A 1 127 ? 4.487 4.170 22.496 1.00 83.19 127 LEU A N 1
ATOM 891 C CA . LEU A 1 127 ? 4.468 5.284 23.442 1.00 83.19 127 LEU A CA 1
ATOM 892 C C . LEU A 1 127 ? 3.049 5.824 23.685 1.00 83.19 127 LEU A C 1
ATOM 894 O O . LEU A 1 127 ? 2.861 6.645 24.578 1.00 83.19 127 LEU A O 1
ATOM 898 N N . GLY A 1 128 ? 2.051 5.359 22.923 1.00 75.31 128 GLY A N 1
ATOM 899 C CA . GLY A 1 128 ? 0.669 5.832 23.010 1.00 75.31 128 GLY A CA 1
ATOM 900 C C . GLY A 1 128 ? 0.475 7.260 22.489 1.00 75.31 128 GLY A C 1
ATOM 901 O O . GLY A 1 128 ? -0.555 7.876 22.756 1.00 75.31 128 GLY A O 1
ATOM 902 N N . GLU A 1 129 ? 1.448 7.798 21.752 1.00 75.38 129 GLU A N 1
ATOM 903 C CA . GLU A 1 129 ? 1.420 9.165 21.245 1.00 75.38 129 GLU A CA 1
ATOM 904 C C . GLU A 1 129 ? 1.233 9.175 19.724 1.00 75.38 129 GLU A C 1
A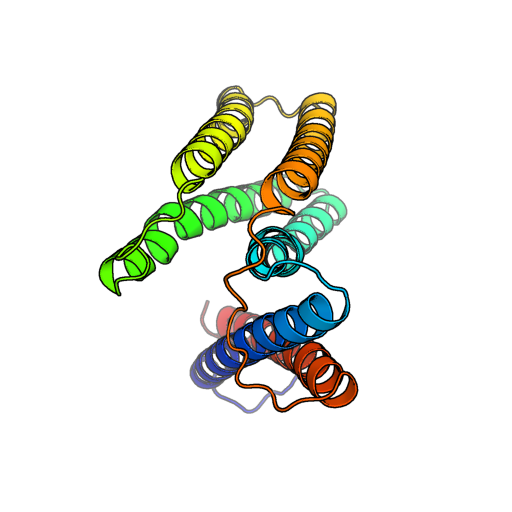TOM 906 O O . GLU A 1 129 ? 2.082 8.700 18.971 1.00 75.38 129 GLU A O 1
ATOM 911 N N . PHE A 1 130 ? 0.146 9.799 19.260 1.00 75.69 130 PHE A N 1
ATOM 912 C CA . PHE A 1 130 ? -0.129 10.020 17.833 1.00 75.69 130 PHE A CA 1
ATOM 913 C C . PHE A 1 130 ? -0.245 11.514 17.494 1.00 75.69 130 PHE A C 1
ATOM 915 O O . PHE A 1 130 ? -1.308 11.996 17.097 1.00 75.69 130 PHE A O 1
ATOM 922 N N . PRO A 1 131 ? 0.824 12.305 17.664 1.00 84.06 131 PRO A N 1
ATOM 923 C CA . PRO A 1 131 ? 0.812 13.693 17.267 1.00 84.06 131 PRO A CA 1
ATOM 924 C C . PRO A 1 131 ? 0.685 13.846 15.747 1.00 84.06 131 PRO A C 1
ATOM 926 O O . PRO A 1 131 ? 1.347 13.172 14.955 1.00 84.06 131 PRO A O 1
ATOM 929 N N . VAL A 1 132 ? -0.108 14.838 15.347 1.00 86.94 132 VAL A N 1
ATOM 930 C CA . VAL A 1 132 ? -0.382 15.190 13.943 1.00 86.94 132 VAL A CA 1
ATOM 931 C C . VAL A 1 132 ? 0.901 15.408 13.134 1.00 86.94 132 VAL A C 1
ATOM 933 O O . VAL A 1 132 ? 0.962 15.048 11.959 1.00 86.94 132 VAL A O 1
ATOM 936 N N . TRP A 1 133 ? 1.952 15.952 13.757 1.00 86.00 133 TRP A N 1
ATOM 937 C CA . TRP A 1 133 ? 3.222 16.199 13.076 1.00 86.00 133 TRP A CA 1
ATOM 938 C C . TRP A 1 133 ? 3.927 14.906 12.644 1.00 86.00 133 TRP A C 1
ATOM 940 O O . TRP A 1 133 ? 4.582 14.926 11.607 1.00 86.00 133 TRP A O 1
ATOM 950 N N . MET A 1 134 ? 3.770 13.784 13.363 1.00 85.81 134 MET A N 1
ATOM 951 C CA . MET A 1 134 ? 4.324 12.490 12.934 1.00 85.81 134 MET A CA 1
ATOM 952 C C . MET A 1 134 ? 3.582 11.947 11.714 1.00 85.81 134 MET A C 1
ATOM 954 O O . MET A 1 134 ? 4.213 11.423 10.796 1.00 85.81 134 MET A O 1
ATOM 958 N N . GLY A 1 135 ? 2.260 12.138 11.657 1.00 86.62 135 GLY A N 1
ATOM 959 C CA . GLY A 1 135 ? 1.469 11.832 10.464 1.00 86.62 135 GLY A CA 1
ATOM 960 C C . GLY A 1 135 ? 1.915 12.666 9.259 1.00 86.62 135 GLY A C 1
ATOM 961 O O . GLY A 1 135 ? 2.212 12.118 8.200 1.00 86.62 135 GLY A O 1
ATOM 962 N N . ALA A 1 136 ? 2.058 13.982 9.439 1.00 89.75 136 ALA A N 1
ATOM 963 C CA . ALA A 1 136 ? 2.547 14.877 8.389 1.00 89.75 136 ALA A CA 1
ATOM 964 C C . ALA A 1 136 ? 3.972 14.516 7.935 1.00 89.75 136 ALA A C 1
ATOM 966 O O . ALA A 1 136 ? 4.235 14.437 6.737 1.00 89.75 136 ALA A O 1
ATOM 967 N N . LEU A 1 137 ? 4.875 14.237 8.881 1.00 88.44 137 LEU A N 1
ATOM 968 C CA . LEU A 1 137 ? 6.239 13.798 8.597 1.00 88.44 137 LEU A CA 1
ATOM 969 C C . LEU A 1 137 ? 6.256 12.493 7.793 1.00 88.44 137 LEU A C 1
ATOM 971 O O . LEU A 1 137 ? 7.046 12.382 6.861 1.00 88.44 137 LEU A O 1
ATOM 975 N N . SER A 1 138 ? 5.374 11.543 8.114 1.00 87.19 138 SER A N 1
ATOM 976 C CA . SER A 1 138 ? 5.263 10.257 7.408 1.00 87.19 138 SER A CA 1
ATOM 977 C C . SER A 1 138 ? 4.772 10.424 5.966 1.00 87.19 138 SER A C 1
ATOM 979 O O . SER A 1 138 ? 5.284 9.783 5.054 1.00 87.19 138 SER A O 1
ATOM 981 N N . ILE A 1 139 ? 3.820 11.331 5.728 1.00 88.44 139 ILE A N 1
ATOM 982 C CA . ILE A 1 139 ? 3.355 11.653 4.369 1.00 88.44 139 ILE A CA 1
ATOM 983 C C . ILE A 1 139 ? 4.469 12.341 3.568 1.00 88.44 139 ILE A C 1
ATOM 985 O O . ILE A 1 139 ? 4.712 12.000 2.410 1.00 88.44 139 ILE A O 1
ATOM 989 N N . VAL A 1 140 ? 5.177 13.293 4.184 1.00 90.19 140 VAL A N 1
ATOM 990 C CA . VAL A 1 140 ? 6.296 13.996 3.539 1.00 90.19 140 VAL A CA 1
ATOM 991 C C . VAL A 1 140 ? 7.443 13.034 3.223 1.00 90.19 140 VAL A C 1
ATOM 993 O O . VAL A 1 140 ? 7.995 13.096 2.125 1.00 90.19 140 VAL A O 1
ATOM 996 N N . SER A 1 141 ? 7.791 12.126 4.138 1.00 87.31 141 SER A N 1
ATOM 997 C CA . SER A 1 141 ? 8.855 11.141 3.922 1.00 87.31 141 SER A CA 1
ATOM 998 C C . SER A 1 141 ? 8.488 10.129 2.836 1.00 87.31 141 SER A C 1
ATOM 1000 O O . SER A 1 141 ? 9.336 9.823 1.999 1.00 87.31 141 SER A O 1
ATOM 1002 N N . MET A 1 142 ? 7.228 9.685 2.777 1.00 86.12 142 MET A N 1
ATOM 1003 C CA . MET A 1 142 ? 6.713 8.860 1.681 1.00 86.12 142 MET A CA 1
ATOM 1004 C C . MET A 1 142 ? 6.858 9.579 0.333 1.00 86.12 142 MET A C 1
ATOM 1006 O O . MET A 1 142 ? 7.416 9.015 -0.607 1.00 86.12 142 MET A O 1
ATOM 1010 N N . GLY A 1 143 ? 6.426 10.842 0.243 1.00 87.94 143 GLY A N 1
ATOM 1011 C CA . GLY A 1 143 ? 6.563 11.640 -0.979 1.00 87.94 143 GLY A CA 1
ATOM 1012 C C . GLY A 1 143 ? 8.023 11.846 -1.398 1.00 87.94 143 GLY A C 1
ATOM 1013 O O . GLY A 1 143 ? 8.360 11.698 -2.573 1.00 87.94 143 GLY A O 1
ATOM 1014 N N . ALA A 1 144 ? 8.909 12.125 -0.438 1.00 88.94 144 ALA A N 1
ATOM 1015 C CA . ALA A 1 144 ? 10.341 12.274 -0.687 1.00 88.94 144 ALA A CA 1
ATOM 1016 C C . ALA A 1 144 ? 10.982 10.970 -1.186 1.00 88.94 144 ALA A C 1
ATOM 1018 O O . ALA A 1 144 ? 11.780 10.996 -2.121 1.00 88.94 144 ALA A O 1
ATOM 1019 N N . TYR A 1 145 ? 10.612 9.832 -0.601 1.00 85.44 145 TYR A N 1
ATOM 1020 C CA . TYR A 1 145 ? 11.105 8.519 -1.006 1.00 85.44 145 TYR A CA 1
ATOM 1021 C C . TYR A 1 145 ? 10.616 8.118 -2.397 1.00 85.44 145 TYR A C 1
ATOM 1023 O O . TYR A 1 145 ? 11.406 7.647 -3.212 1.00 85.44 145 TYR A O 1
ATOM 1031 N N . PHE A 1 146 ? 9.348 8.386 -2.717 1.00 84.38 146 PHE A N 1
ATOM 1032 C CA . PHE A 1 146 ? 8.825 8.179 -4.067 1.00 84.38 146 PHE A CA 1
ATOM 1033 C C . PHE A 1 146 ? 9.556 9.061 -5.082 1.00 84.38 146 PHE A C 1
ATOM 1035 O O . PHE A 1 146 ? 9.965 8.572 -6.131 1.00 84.38 146 PHE A O 1
ATOM 1042 N N . GLY A 1 147 ? 9.809 10.331 -4.747 1.00 85.56 147 GLY A N 1
ATOM 1043 C CA . GLY A 1 147 ? 10.630 11.227 -5.566 1.00 85.56 147 GLY A CA 1
ATOM 1044 C C . GLY A 1 147 ? 12.068 10.729 -5.758 1.00 85.56 147 GLY A C 1
ATOM 1045 O O . GLY A 1 147 ? 12.610 10.810 -6.859 1.00 85.56 147 GLY A O 1
ATOM 1046 N N . TYR A 1 148 ? 12.680 10.177 -4.708 1.00 85.06 148 TYR A N 1
ATOM 1047 C CA . TYR A 1 148 ? 14.011 9.575 -4.774 1.00 85.06 148 TYR A CA 1
ATOM 1048 C C . TYR A 1 148 ? 14.042 8.355 -5.702 1.00 85.06 148 TYR A C 1
ATOM 1050 O O . TYR A 1 148 ? 14.914 8.267 -6.568 1.00 85.06 148 TYR A O 1
ATOM 1058 N N . ILE A 1 149 ? 13.072 7.451 -5.559 1.00 81.12 149 ILE A N 1
ATOM 1059 C CA . ILE A 1 149 ? 12.931 6.261 -6.401 1.00 81.12 149 ILE A CA 1
ATOM 1060 C C . ILE A 1 149 ? 12.746 6.654 -7.866 1.00 81.12 149 ILE A C 1
ATOM 1062 O O . ILE A 1 149 ? 13.438 6.114 -8.727 1.00 81.12 149 ILE A O 1
ATOM 1066 N N . LEU A 1 150 ? 11.852 7.611 -8.134 1.00 79.25 150 LEU A N 1
ATOM 1067 C CA . LEU A 1 150 ? 11.576 8.123 -9.475 1.00 79.25 150 LEU A CA 1
ATOM 1068 C C . LEU A 1 150 ? 12.856 8.574 -10.173 1.00 79.25 150 LEU A C 1
ATOM 1070 O O . LEU A 1 150 ? 13.117 8.159 -11.291 1.00 79.25 150 LEU A O 1
ATOM 1074 N N . LYS A 1 151 ? 13.675 9.369 -9.481 1.00 81.50 151 LYS A N 1
ATOM 1075 C CA . LYS A 1 151 ? 14.909 9.932 -10.034 1.00 81.50 151 LYS A CA 1
ATOM 1076 C C . LYS A 1 151 ? 16.039 8.910 -10.173 1.00 81.50 151 LYS A C 1
ATOM 1078 O O . LYS A 1 151 ? 16.864 9.030 -11.069 1.00 81.50 151 LYS A O 1
ATOM 1083 N N . THR A 1 152 ? 16.126 7.952 -9.253 1.00 77.75 152 THR A N 1
ATOM 1084 C CA . THR A 1 152 ? 17.275 7.031 -9.168 1.00 77.75 152 THR A CA 1
ATOM 1085 C C . THR A 1 152 ? 17.093 5.801 -10.054 1.00 77.75 152 THR A C 1
ATOM 1087 O O . THR A 1 152 ? 18.074 5.222 -10.502 1.00 77.75 152 THR A O 1
ATOM 1090 N N . ARG A 1 153 ? 15.846 5.400 -10.325 1.00 76.44 153 ARG A N 1
ATOM 1091 C CA . ARG A 1 153 ? 15.526 4.182 -11.087 1.00 76.44 153 ARG A CA 1
ATOM 1092 C C . ARG A 1 153 ? 14.983 4.453 -12.495 1.00 76.44 153 ARG A C 1
ATOM 1094 O O . ARG A 1 153 ? 14.598 3.515 -13.186 1.00 76.44 153 ARG A O 1
ATOM 1101 N N . GLU A 1 154 ? 14.969 5.712 -12.931 1.00 63.53 154 GLU A N 1
ATOM 1102 C CA . GLU A 1 154 ? 14.637 6.114 -14.309 1.00 63.53 154 GLU A CA 1
ATOM 1103 C C . GLU A 1 154 ? 15.651 5.559 -15.335 1.00 63.53 154 GLU A C 1
ATOM 1105 O O . GLU A 1 154 ? 15.289 5.256 -16.471 1.00 63.53 154 GLU A O 1
ATOM 1110 N N . GLU A 1 155 ? 16.911 5.355 -14.923 1.00 51.59 155 GLU A N 1
ATOM 1111 C CA . GLU A 1 155 ? 18.013 4.894 -15.788 1.00 51.59 155 GLU A CA 1
ATOM 1112 C C . GLU A 1 155 ? 18.074 3.362 -15.997 1.00 51.59 155 GLU A C 1
ATOM 1114 O O . GLU A 1 155 ? 18.802 2.900 -16.872 1.00 51.59 155 GLU A O 1
ATOM 1119 N N . ASP A 1 156 ? 17.284 2.561 -15.269 1.00 51.50 156 ASP A N 1
ATOM 1120 C CA . ASP A 1 156 ? 17.297 1.081 -15.325 1.00 51.50 156 ASP A CA 1
ATOM 1121 C C . ASP A 1 156 ? 16.180 0.461 -16.187 1.00 51.50 156 ASP A C 1
ATOM 1123 O O . ASP A 1 156 ? 15.808 -0.701 -16.019 1.00 51.50 156 ASP A O 1
ATOM 1127 N N . SER A 1 157 ? 15.628 1.227 -17.126 1.00 47.91 157 SER A N 1
ATOM 1128 C CA . SER A 1 157 ? 14.422 0.928 -17.918 1.00 47.91 157 SER A CA 1
ATOM 1129 C C . SER A 1 157 ? 14.533 -0.226 -18.940 1.00 47.91 157 SER A C 1
ATOM 1131 O O . SER A 1 157 ? 13.875 -0.200 -19.976 1.00 47.91 157 SER A O 1
ATOM 1133 N N . SER A 1 158 ? 15.328 -1.266 -18.665 1.00 45.00 158 SER A N 1
ATOM 1134 C CA . SER A 1 158 ? 15.490 -2.429 -19.557 1.00 45.00 158 SER A CA 1
ATOM 1135 C C . SER A 1 158 ? 14.625 -3.653 -19.227 1.00 45.00 158 SER A C 1
ATOM 1137 O O . SER A 1 158 ? 14.518 -4.530 -20.078 1.00 45.00 158 SER A O 1
ATOM 1139 N N . ASP A 1 159 ? 13.953 -3.702 -18.071 1.00 49.94 159 ASP A N 1
ATOM 1140 C CA . ASP A 1 159 ? 12.964 -4.752 -17.782 1.00 49.94 159 ASP A CA 1
ATOM 1141 C C . ASP A 1 159 ? 11.544 -4.228 -18.050 1.00 49.94 159 ASP A C 1
ATOM 1143 O O . ASP A 1 159 ? 10.834 -3.723 -17.172 1.00 49.94 159 ASP A O 1
ATOM 1147 N N . GLU A 1 160 ? 11.127 -4.326 -19.314 1.00 53.97 160 GLU A N 1
ATOM 1148 C CA . GLU A 1 160 ? 9.716 -4.247 -19.679 1.00 53.97 160 GLU A CA 1
ATOM 1149 C C . GLU A 1 160 ? 8.990 -5.433 -19.032 1.00 53.97 160 GLU A C 1
ATOM 1151 O O . GLU A 1 160 ? 9.154 -6.578 -19.448 1.00 53.97 160 GLU A O 1
ATOM 1156 N N . GLY A 1 161 ? 8.168 -5.178 -18.011 1.00 55.12 161 GLY A N 1
ATOM 1157 C CA . GLY A 1 161 ? 7.219 -6.177 -17.538 1.00 55.12 161 GLY A CA 1
ATOM 1158 C C . GLY A 1 161 ? 6.330 -6.602 -18.707 1.00 55.12 161 GLY A C 1
ATOM 1159 O O . GLY A 1 161 ? 5.531 -5.804 -19.213 1.00 55.12 161 GLY A O 1
ATOM 1160 N N . GLU A 1 162 ? 6.482 -7.844 -19.173 1.00 59.94 162 GLU A N 1
ATOM 1161 C CA . GLU A 1 162 ? 5.646 -8.406 -20.232 1.00 59.94 162 GLU A CA 1
ATOM 1162 C C . GLU A 1 162 ? 4.196 -8.494 -19.740 1.00 59.94 162 GLU A C 1
ATOM 1164 O O . GLU A 1 162 ? 3.776 -9.455 -19.099 1.00 59.94 162 GLU A O 1
ATOM 1169 N N . SER A 1 163 ? 3.404 -7.458 -20.022 1.00 69.50 163 SER A N 1
ATOM 1170 C CA . SER A 1 163 ? 1.960 -7.529 -19.814 1.00 69.50 163 SER A CA 1
ATOM 1171 C C . SER A 1 163 ? 1.314 -8.405 -20.881 1.00 69.50 163 SER A C 1
ATOM 1173 O O . SER A 1 163 ? 1.538 -8.198 -22.076 1.00 69.50 163 SER A O 1
ATOM 1175 N N . TRP A 1 164 ? 0.446 -9.320 -20.447 1.00 73.31 164 TRP A N 1
ATOM 1176 C CA . TRP A 1 164 ? -0.340 -10.182 -21.332 1.00 73.31 164 TRP A CA 1
ATOM 1177 C C . TRP A 1 164 ? -1.461 -9.434 -22.075 1.00 73.31 164 TRP A C 1
ATOM 1179 O O . TRP A 1 164 ? -2.077 -9.994 -22.984 1.00 73.31 164 TRP A O 1
ATOM 1189 N N . ILE A 1 165 ? -1.741 -8.175 -21.714 1.00 79.44 165 ILE A N 1
ATOM 1190 C CA . ILE A 1 165 ? -2.774 -7.367 -22.366 1.00 79.44 165 ILE A CA 1
ATOM 1191 C C . ILE A 1 165 ? -2.305 -6.971 -23.779 1.00 79.44 165 ILE A C 1
ATOM 1193 O O . ILE A 1 165 ? -1.252 -6.336 -23.918 1.00 79.44 165 ILE A O 1
ATOM 1197 N N . PRO A 1 166 ? -3.084 -7.297 -24.834 1.00 75.62 166 PRO A N 1
ATOM 1198 C CA . PRO A 1 166 ? -2.709 -7.001 -26.212 1.00 75.62 166 PRO A CA 1
ATOM 1199 C C . PRO A 1 166 ? -2.586 -5.493 -26.478 1.00 75.62 166 PRO A C 1
ATOM 1201 O O . PRO A 1 166 ? -3.238 -4.666 -25.840 1.00 75.62 166 PRO A O 1
ATOM 1204 N N . GLY A 1 167 ? -1.721 -5.142 -27.436 1.00 67.69 167 GLY A N 1
ATOM 1205 C CA . GLY A 1 167 ? -1.273 -3.771 -27.685 1.00 67.69 167 GLY A CA 1
ATOM 1206 C C . GLY A 1 167 ? -2.408 -2.781 -27.957 1.00 67.69 167 GLY A C 1
ATOM 1207 O O . GLY A 1 167 ? -3.167 -2.930 -28.912 1.00 67.69 167 GLY A O 1
ATOM 1208 N N . GLY A 1 168 ? -2.489 -1.737 -27.130 1.00 80.62 168 GLY A N 1
ATOM 1209 C CA . GLY A 1 168 ? -3.400 -0.613 -27.324 1.00 80.62 168 GLY A CA 1
ATOM 1210 C C . GLY A 1 168 ? -3.838 0.017 -26.006 1.00 80.62 168 GLY A C 1
ATOM 1211 O O . GLY A 1 168 ? -4.343 -0.667 -25.116 1.00 80.62 168 GLY A O 1
ATOM 1212 N N . MET A 1 169 ? -3.706 1.342 -25.904 1.00 83.94 169 MET A N 1
ATOM 1213 C CA . MET A 1 169 ? -4.096 2.104 -24.711 1.00 83.94 169 MET A CA 1
ATOM 1214 C C . MET A 1 169 ? -5.560 1.855 -24.321 1.00 83.94 169 MET A C 1
ATOM 1216 O O . MET A 1 169 ? -5.864 1.707 -23.144 1.00 83.94 169 MET A O 1
ATOM 1220 N N . GLY A 1 170 ? -6.453 1.712 -25.308 1.00 88.31 170 GLY A N 1
ATOM 1221 C CA . GLY A 1 170 ? -7.871 1.438 -25.066 1.00 88.31 170 GLY A CA 1
ATOM 1222 C C . GLY A 1 170 ? -8.126 0.116 -24.336 1.00 88.31 170 GLY A C 1
ATOM 1223 O O . GLY A 1 170 ? -8.909 0.088 -23.392 1.00 88.31 170 GLY A O 1
ATOM 1224 N N . ILE A 1 171 ? -7.437 -0.965 -24.717 1.00 88.75 171 ILE A N 1
ATOM 1225 C CA . ILE A 1 171 ? -7.604 -2.278 -24.072 1.00 88.75 171 ILE A CA 1
ATOM 1226 C C . ILE A 1 171 ? -7.026 -2.239 -22.654 1.00 88.75 171 ILE A C 1
ATOM 1228 O O . ILE A 1 171 ? -7.657 -2.734 -21.723 1.00 88.75 171 ILE A O 1
ATOM 1232 N N . ALA A 1 172 ? -5.879 -1.580 -22.468 1.00 87.88 172 ALA A N 1
ATOM 1233 C CA . ALA A 1 172 ? -5.274 -1.397 -21.152 1.00 87.88 172 ALA A CA 1
ATOM 1234 C C . ALA A 1 172 ? -6.173 -0.582 -20.205 1.00 87.88 172 ALA A C 1
ATOM 1236 O O . ALA A 1 172 ? -6.356 -0.961 -19.050 1.00 87.88 172 ALA A O 1
ATOM 1237 N N . SER A 1 173 ? -6.802 0.491 -20.697 1.00 88.38 173 SER A N 1
ATOM 1238 C CA . SER A 1 173 ? -7.773 1.273 -19.924 1.00 88.38 173 SER A CA 1
ATOM 1239 C C . SER A 1 173 ? -9.035 0.476 -19.591 1.00 88.38 173 SER A C 1
ATOM 1241 O O . SER A 1 173 ? -9.531 0.581 -18.473 1.00 88.38 173 SER A O 1
ATOM 1243 N N . ILE A 1 174 ? -9.537 -0.349 -20.517 1.00 92.62 174 ILE A N 1
ATOM 1244 C CA . ILE A 1 174 ? -10.680 -1.235 -20.254 1.00 92.62 174 ILE A CA 1
ATOM 1245 C C . ILE A 1 174 ? -10.326 -2.269 -19.184 1.00 92.62 174 ILE A C 1
ATOM 1247 O O . ILE A 1 174 ? -11.112 -2.466 -18.263 1.00 92.62 174 ILE A O 1
ATOM 1251 N N . ALA A 1 175 ? -9.154 -2.899 -19.272 1.00 90.50 175 ALA A N 1
ATOM 1252 C CA . ALA A 1 175 ? -8.695 -3.863 -18.276 1.00 90.50 175 ALA A CA 1
ATOM 1253 C C . ALA A 1 175 ? -8.525 -3.214 -16.897 1.00 90.50 175 ALA A C 1
ATOM 1255 O O . ALA A 1 175 ? -9.001 -3.759 -15.907 1.00 90.50 175 ALA A O 1
ATOM 1256 N N . PHE A 1 176 ? -7.936 -2.016 -16.841 1.00 88.06 176 PHE A N 1
ATOM 1257 C CA . PHE A 1 176 ? -7.781 -1.258 -15.603 1.00 88.06 176 PHE A CA 1
ATOM 1258 C C . PHE A 1 176 ? -9.135 -0.910 -14.964 1.00 88.06 176 PHE A C 1
ATOM 1260 O O . PHE A 1 176 ? -9.377 -1.225 -13.801 1.00 88.06 176 PHE A O 1
ATOM 1267 N N . ILE A 1 177 ? -10.051 -0.307 -15.731 1.00 89.50 177 ILE A N 1
ATOM 1268 C CA . ILE A 1 177 ? -11.378 0.090 -15.235 1.00 89.50 177 ILE A CA 1
ATOM 1269 C C . ILE A 1 177 ? -12.217 -1.141 -14.874 1.00 89.50 177 ILE A C 1
ATOM 1271 O O . ILE A 1 177 ? -12.857 -1.168 -13.825 1.00 89.50 177 ILE A O 1
ATOM 1275 N N . GLY A 1 178 ? -12.203 -2.173 -15.718 1.00 91.12 178 GLY A N 1
ATOM 1276 C CA . GLY A 1 178 ? -12.879 -3.441 -15.458 1.00 91.12 178 GLY A CA 1
ATOM 1277 C C . GLY A 1 178 ? -12.349 -4.115 -14.196 1.00 91.12 178 GLY A C 1
ATOM 1278 O O . GLY A 1 178 ? -13.138 -4.564 -13.370 1.00 91.12 178 GLY A O 1
ATOM 1279 N N . GLY A 1 179 ? -11.031 -4.097 -13.997 1.00 88.75 179 GLY A N 1
ATOM 1280 C CA . GLY A 1 179 ? -10.383 -4.571 -12.783 1.00 88.75 179 GLY A CA 1
ATOM 1281 C C . GLY A 1 179 ? -10.865 -3.832 -11.535 1.00 88.75 179 GLY A C 1
ATOM 1282 O O . GLY A 1 179 ? -11.273 -4.479 -10.576 1.00 88.75 179 GLY A O 1
ATOM 1283 N N . LEU A 1 180 ? -10.932 -2.495 -11.563 1.00 84.81 180 LEU A N 1
ATOM 1284 C CA . LEU A 1 180 ? -11.472 -1.701 -10.447 1.00 84.81 180 LEU A CA 1
ATOM 1285 C C . LEU A 1 180 ? -12.928 -2.062 -10.120 1.00 84.81 180 LEU A C 1
ATOM 1287 O O . LEU A 1 180 ? -13.307 -2.132 -8.951 1.00 84.81 180 LEU A O 1
ATOM 1291 N N . ILE A 1 181 ? -13.746 -2.314 -11.144 1.00 88.94 181 ILE A N 1
ATOM 1292 C CA . ILE A 1 181 ? -15.140 -2.740 -10.969 1.00 88.94 181 ILE A CA 1
ATOM 1293 C C . ILE A 1 181 ? -15.204 -4.126 -10.313 1.00 88.94 181 ILE A C 1
ATOM 1295 O O . ILE A 1 181 ? -15.983 -4.319 -9.380 1.00 88.94 181 ILE A O 1
ATOM 1299 N N . LEU A 1 182 ? -14.384 -5.078 -10.770 1.00 89.25 182 LEU A N 1
ATOM 1300 C CA . LEU A 1 182 ? -14.301 -6.419 -10.183 1.00 89.25 182 LEU A CA 1
ATOM 1301 C C . LEU A 1 182 ? -13.831 -6.368 -8.728 1.00 89.25 182 LEU A C 1
ATOM 1303 O O . LEU A 1 182 ? -14.443 -7.014 -7.884 1.00 89.25 182 LEU A O 1
ATOM 1307 N N . VAL A 1 183 ? -12.811 -5.558 -8.419 1.00 82.94 183 VAL A N 1
ATOM 1308 C CA . VAL A 1 183 ? -12.327 -5.361 -7.044 1.00 82.94 183 VAL A CA 1
ATOM 1309 C C . VAL A 1 183 ? -13.441 -4.822 -6.153 1.00 82.94 183 VAL A C 1
ATOM 1311 O O . VAL A 1 183 ? -13.662 -5.348 -5.064 1.00 82.94 183 VAL A O 1
ATOM 1314 N N . LYS A 1 184 ? -14.187 -3.819 -6.631 1.00 84.25 184 LYS A N 1
ATOM 1315 C CA . LYS A 1 184 ? -15.311 -3.245 -5.888 1.00 84.25 184 LYS A CA 1
ATOM 1316 C C . LYS A 1 184 ? -16.362 -4.308 -5.542 1.00 84.25 184 LYS A C 1
ATOM 1318 O O . LYS A 1 184 ? -16.674 -4.490 -4.372 1.00 84.25 184 LYS A O 1
ATOM 1323 N N . TYR A 1 185 ? -16.881 -5.029 -6.537 1.00 86.00 185 TYR A N 1
ATOM 1324 C CA . TYR A 1 185 ? -17.902 -6.056 -6.288 1.00 86.00 185 TYR A CA 1
ATOM 1325 C C . TYR A 1 185 ? -17.362 -7.246 -5.488 1.00 86.00 185 TYR A C 1
ATOM 1327 O O . TYR A 1 185 ? -18.086 -7.818 -4.678 1.00 86.00 185 TYR A O 1
ATOM 1335 N N . GLY A 1 186 ? -16.091 -7.606 -5.684 1.00 84.50 186 GLY A N 1
ATOM 1336 C CA . GLY A 1 186 ? -15.429 -8.643 -4.901 1.00 84.50 186 GLY A CA 1
ATOM 1337 C C . GLY A 1 186 ? -15.365 -8.293 -3.416 1.00 84.50 186 GLY A C 1
ATOM 1338 O O . GLY A 1 186 ? -15.695 -9.125 -2.573 1.00 84.50 186 GLY A O 1
ATOM 1339 N N . SER A 1 187 ? -15.013 -7.040 -3.113 1.00 78.62 187 SER A N 1
ATOM 1340 C CA . SER A 1 187 ? -15.031 -6.479 -1.760 1.00 78.62 187 SER A CA 1
ATOM 1341 C C . SER A 1 187 ? -16.439 -6.488 -1.159 1.00 78.62 187 SER A C 1
ATOM 1343 O O . SER A 1 187 ? -16.611 -6.959 -0.038 1.00 78.62 187 SER A O 1
ATOM 1345 N N . ASP A 1 188 ? -17.449 -6.021 -1.901 1.00 80.12 188 ASP A N 1
ATOM 1346 C CA . ASP A 1 188 ? -18.843 -5.987 -1.433 1.00 80.12 188 ASP A CA 1
ATOM 1347 C C . ASP A 1 188 ? -19.344 -7.398 -1.051 1.00 80.12 188 ASP A C 1
ATOM 1349 O O . ASP A 1 188 ? -19.935 -7.579 0.013 1.00 80.12 188 ASP A O 1
ATOM 1353 N N . PHE A 1 189 ? -19.044 -8.421 -1.862 1.00 82.81 189 PHE A N 1
ATOM 1354 C CA . PHE A 1 189 ? -19.438 -9.808 -1.572 1.00 82.81 189 PHE A CA 1
ATOM 1355 C C . PHE A 1 189 ? -18.670 -10.445 -0.413 1.00 82.81 189 PHE A C 1
ATOM 1357 O O . PHE A 1 189 ? -19.231 -11.277 0.299 1.00 82.81 189 PHE A O 1
ATOM 1364 N N . LEU A 1 190 ? -17.409 -10.066 -0.201 1.00 79.12 190 LEU A N 1
ATOM 1365 C CA . LEU A 1 190 ? -16.641 -10.518 0.959 1.00 79.12 190 LEU A CA 1
ATOM 1366 C C . LEU A 1 190 ? -17.179 -9.935 2.264 1.00 79.12 190 LEU A C 1
ATOM 1368 O O . LEU A 1 190 ? -17.230 -10.650 3.261 1.00 79.12 190 LEU A O 1
ATOM 1372 N N . ILE A 1 191 ? -17.598 -8.668 2.252 1.00 75.50 191 ILE A N 1
ATOM 1373 C CA . ILE A 1 191 ? -18.211 -8.022 3.415 1.00 75.50 191 ILE A CA 1
ATOM 1374 C C . ILE A 1 191 ? -19.581 -8.651 3.697 1.00 75.50 191 ILE A C 1
ATOM 1376 O O . ILE A 1 191 ? -19.801 -9.117 4.810 1.00 75.50 191 ILE A O 1
ATOM 1380 N N . GLU A 1 192 ? -20.464 -8.748 2.696 1.00 78.00 192 GLU A N 1
ATOM 1381 C CA . GLU A 1 192 ? -21.817 -9.311 2.872 1.00 78.00 192 GLU A CA 1
ATOM 1382 C C . GLU A 1 192 ? -21.759 -10.796 3.284 1.00 78.00 192 GLU A C 1
ATOM 1384 O O . GLU A 1 192 ? -22.452 -11.212 4.210 1.00 78.00 192 GLU A O 1
ATOM 1389 N N . GLY A 1 193 ? -20.870 -11.588 2.674 1.00 78.38 193 GLY A N 1
ATOM 1390 C CA . GLY A 1 193 ? -20.648 -12.981 3.071 1.00 78.38 193 GLY A CA 1
ATOM 1391 C C . GLY A 1 193 ? -19.960 -13.132 4.434 1.00 78.38 193 GLY A C 1
ATOM 1392 O O . GLY A 1 193 ? -20.199 -14.110 5.135 1.00 78.38 193 GLY A O 1
ATOM 1393 N N . GLY A 1 194 ? -19.116 -12.177 4.832 1.00 70.69 194 GLY A N 1
ATOM 1394 C CA . GLY A 1 194 ? -18.457 -12.169 6.139 1.00 70.69 194 GLY A CA 1
ATOM 1395 C C . GLY A 1 194 ? -19.421 -11.839 7.277 1.00 70.69 194 GLY A C 1
ATOM 1396 O O . GLY A 1 194 ? -19.406 -12.519 8.299 1.00 70.69 194 GLY A O 1
ATOM 1397 N N . GLU A 1 195 ? -20.296 -10.851 7.077 1.00 74.56 195 GLU A N 1
ATOM 1398 C CA . GLU A 1 195 ? -21.359 -10.487 8.024 1.00 74.56 195 GLU A CA 1
ATOM 1399 C C . GLU A 1 195 ? -22.406 -11.598 8.188 1.00 74.56 195 GLU A C 1
ATOM 1401 O O . GLU A 1 195 ? -22.964 -11.743 9.270 1.00 74.56 195 GLU A O 1
ATOM 1406 N N . GLY A 1 196 ? -22.666 -12.394 7.145 1.00 69.25 196 GLY A N 1
ATOM 1407 C CA . GLY A 1 196 ? -23.591 -13.531 7.223 1.00 69.25 196 GLY A CA 1
ATOM 1408 C C . GLY A 1 196 ? -23.045 -14.748 7.986 1.00 69.25 196 GLY A C 1
ATOM 1409 O O . GLY A 1 196 ? -23.823 -15.544 8.510 1.00 69.25 196 GLY A O 1
ATOM 1410 N N . VAL A 1 197 ? -21.716 -14.899 8.060 1.00 66.69 197 VAL A N 1
ATOM 1411 C CA . VAL A 1 197 ? -21.044 -16.039 8.721 1.00 66.69 197 VAL A CA 1
ATOM 1412 C C . VAL A 1 197 ? -20.615 -15.729 10.164 1.00 66.69 197 VAL A C 1
ATOM 1414 O O . VAL A 1 197 ? -20.431 -16.668 10.944 1.00 66.69 197 VAL A O 1
ATOM 1417 N N . ALA A 1 198 ? -20.430 -14.450 10.509 1.00 56.44 198 ALA A N 1
ATOM 1418 C CA . ALA A 1 198 ? -20.033 -13.977 11.841 1.00 56.44 198 ALA A CA 1
ATOM 1419 C C . ALA A 1 198 ? -21.197 -13.965 12.848 1.00 56.44 198 ALA A C 1
ATOM 1421 O O . ALA A 1 198 ? -20.933 -14.293 14.030 1.00 56.44 198 ALA A O 1
#

Foldseek 3Di:
DPPDDALVVLLVLLVVLQVQLLLLQLLLQLQLCVVVLHASVLCCVPVSVVVVCVVLVVQCVVLVVVVDPVSNVVSVCVVVVVVCCCVPPVVVVCVVVPVVVPPDPCVVVVVVVVVVLCVLVVVCVVVVHDDPVSVVVSVVVSVVVSVVCRVPCSVVRPDSPPRPQDDDNVSSVCSNVSSVVSNVSSVVSNVVSVVSVD